Protein AF-A0A2H3C4N0-F1 (afdb_monomer_lite)

Secondary structure (DSSP, 8-state):
--TTSHHHHHHHHHHHHHHHHHHHHHHHHHHHHHHHHHHHHHHHHHHHHT----HHHHHHHHHHHHHHHHHHHHHHHHHHHHHS-S-HHHHHHHHHHHHHHHHHHHHHHHHHHHHHHHHHHH--HHHHHHHHHHHHHHHHHHHH-TT-HHHHHHHHHHHHHHHHHHHHHHHHH---HHHHHHHHHHHHHHHHHHHHHHHHHHHHHHS-S-THHHHHHHHHHHHHHHHHHHHHHTTS-TT-----HHHHHHHHHHHHHH-SSHHHHHHHHHHHHHH-

InterPro domains:
  IPR045339 Domain of unknown function DUF6534 [PF20152] (156-236)

Structure (mmCIF, N/CA/C/O backbone):
data_AF-A0A2H3C4N0-F1
#
_entry.id   AF-A0A2H3C4N0-F1
#
loop_
_atom_site.group_PDB
_atom_site.id
_atom_site.type_symbol
_atom_site.label_atom_id
_atom_site.label_alt_id
_atom_site.label_comp_id
_atom_site.label_asym_id
_atom_site.label_entity_id
_atom_site.label_seq_id
_atom_site.pdbx_PDB_ins_code
_atom_site.Cartn_x
_atom_site.Cartn_y
_atom_site.Cartn_z
_atom_site.occupancy
_atom_site.B_iso_or_equiv
_atom_site.auth_seq_id
_atom_site.auth_comp_id
_atom_site.auth_asym_id
_atom_site.auth_atom_id
_atom_site.pdbx_PDB_model_num
ATOM 1 N N . MET A 1 1 ? 2.800 -8.001 -44.243 1.00 43.66 1 MET A N 1
ATOM 2 C CA . MET A 1 1 ? 3.311 -6.822 -43.510 1.00 43.66 1 MET A CA 1
ATOM 3 C C . MET A 1 1 ? 4.741 -7.121 -43.099 1.00 43.66 1 MET A C 1
ATOM 5 O O . MET A 1 1 ? 4.970 -8.136 -42.454 1.00 43.66 1 MET A O 1
ATOM 9 N N . SER A 1 2 ? 5.697 -6.349 -43.617 1.00 34.62 2 SER A N 1
ATOM 10 C CA . SER A 1 2 ? 7.134 -6.632 -43.534 1.00 34.62 2 SER A CA 1
ATOM 11 C C . SER A 1 2 ? 7.757 -6.045 -42.267 1.00 34.62 2 SER A C 1
ATOM 13 O O . SER A 1 2 ? 7.738 -4.834 -42.076 1.00 34.62 2 SER A O 1
ATOM 15 N N . TRP A 1 3 ? 8.381 -6.912 -41.473 1.00 43.22 3 TRP A N 1
ATOM 16 C CA . TRP A 1 3 ? 9.056 -6.654 -40.192 1.00 43.22 3 TRP A CA 1
ATOM 17 C C . TRP A 1 3 ? 10.348 -5.811 -40.266 1.00 43.22 3 TRP A C 1
ATOM 19 O O . TRP A 1 3 ? 11.057 -5.667 -39.275 1.00 43.22 3 TRP A O 1
ATOM 29 N N . THR A 1 4 ? 10.716 -5.276 -41.432 1.00 44.72 4 THR A N 1
ATOM 30 C CA . THR A 1 4 ? 12.029 -4.639 -41.645 1.00 44.72 4 THR A CA 1
ATOM 31 C C . THR A 1 4 ? 12.020 -3.117 -41.490 1.00 44.72 4 THR A C 1
ATOM 33 O O . THR A 1 4 ? 13.085 -2.529 -41.325 1.00 44.72 4 THR A O 1
ATOM 36 N N . GLY A 1 5 ? 10.846 -2.475 -41.489 1.00 41.47 5 GLY A N 1
ATOM 37 C CA . GLY A 1 5 ? 10.703 -1.043 -41.177 1.00 41.47 5 GLY A CA 1
ATOM 38 C C . GLY A 1 5 ? 10.747 -0.732 -39.675 1.00 41.47 5 GLY A C 1
ATOM 39 O O . GLY A 1 5 ? 11.139 0.366 -39.284 1.00 41.47 5 GLY A O 1
ATOM 40 N N . ASP A 1 6 ? 10.427 -1.717 -38.830 1.00 47.53 6 ASP A N 1
ATOM 41 C CA . ASP A 1 6 ? 10.273 -1.523 -37.384 1.00 47.53 6 ASP A CA 1
ATOM 42 C C . ASP A 1 6 ? 11.610 -1.474 -36.638 1.00 47.53 6 ASP A C 1
ATOM 44 O O . ASP A 1 6 ? 11.713 -0.815 -35.612 1.00 47.53 6 ASP A O 1
ATOM 48 N N . ALA A 1 7 ? 12.675 -2.090 -37.159 1.00 43.56 7 ALA A N 1
ATOM 49 C CA . ALA A 1 7 ? 13.961 -2.162 -36.459 1.00 43.56 7 ALA A CA 1
ATOM 50 C C . ALA A 1 7 ? 14.676 -0.800 -36.332 1.00 43.56 7 ALA A C 1
ATOM 52 O O . ALA A 1 7 ? 15.340 -0.543 -35.328 1.00 43.56 7 ALA A O 1
ATOM 53 N N . CYS A 1 8 ? 14.533 0.090 -37.322 1.00 39.31 8 CYS A N 1
ATOM 54 C CA . CYS A 1 8 ? 15.123 1.433 -37.273 1.00 39.31 8 CYS A CA 1
ATOM 55 C C . CYS A 1 8 ? 14.324 2.361 -36.340 1.00 39.31 8 CYS A C 1
ATOM 57 O O . CYS A 1 8 ? 14.917 3.095 -35.551 1.00 39.31 8 CYS A O 1
ATOM 59 N N . SER A 1 9 ? 12.990 2.237 -36.340 1.00 44.72 9 SER A N 1
ATOM 60 C CA . SER A 1 9 ? 12.117 2.919 -35.375 1.00 44.72 9 SER A CA 1
ATOM 61 C C . SER A 1 9 ? 12.351 2.418 -33.948 1.00 44.72 9 SER A C 1
ATOM 63 O O . SER A 1 9 ? 12.480 3.226 -33.040 1.00 44.72 9 SER A O 1
ATOM 65 N N . MET A 1 10 ? 12.522 1.107 -33.754 1.00 46.91 10 MET A N 1
ATOM 66 C CA . MET A 1 10 ? 12.821 0.495 -32.457 1.00 46.91 10 MET A CA 1
ATOM 67 C C . MET A 1 10 ? 14.148 0.993 -31.884 1.00 46.91 10 MET A C 1
ATOM 69 O O . MET A 1 10 ? 14.253 1.167 -30.681 1.00 46.91 10 MET A O 1
ATOM 73 N N . LYS A 1 11 ? 15.161 1.248 -32.720 1.00 46.66 11 LYS A N 1
ATOM 74 C CA . LYS A 1 11 ? 16.475 1.705 -32.251 1.00 46.66 11 LYS A CA 1
ATOM 75 C C . LYS A 1 11 ? 16.451 3.164 -31.785 1.00 46.66 11 LYS A C 1
ATOM 77 O O . LYS A 1 11 ? 16.935 3.443 -30.700 1.00 46.66 11 LYS A O 1
ATOM 82 N N . VAL A 1 12 ? 15.815 4.056 -32.550 1.00 50.56 12 VAL A N 1
ATOM 83 C CA . VAL A 1 12 ? 15.597 5.463 -32.148 1.00 50.56 12 VAL A CA 1
ATOM 84 C C . VAL A 1 12 ? 14.675 5.544 -30.930 1.00 50.56 12 VAL A C 1
ATOM 86 O O . VAL A 1 12 ? 14.887 6.359 -30.037 1.00 50.56 12 VAL A O 1
ATOM 89 N N . TYR A 1 13 ? 13.680 4.658 -30.860 1.00 48.28 13 TYR A N 1
ATOM 90 C CA . TYR A 1 13 ? 12.810 4.521 -29.701 1.00 48.28 13 TYR A CA 1
ATOM 91 C C . TYR A 1 13 ? 13.594 4.036 -28.477 1.00 48.28 13 TYR A C 1
ATOM 93 O O . TYR A 1 13 ? 13.475 4.637 -27.422 1.00 48.28 13 TYR A O 1
ATOM 101 N N . MET A 1 14 ? 14.456 3.028 -28.622 1.00 52.22 14 MET A N 1
ATOM 102 C CA . MET A 1 14 ? 15.336 2.543 -27.554 1.00 52.22 14 MET A CA 1
ATOM 103 C C . MET A 1 14 ? 16.319 3.620 -27.092 1.00 52.22 14 MET A C 1
ATOM 105 O O . MET A 1 14 ? 16.501 3.757 -25.897 1.00 52.22 14 MET A O 1
ATOM 109 N N . GLU A 1 15 ? 16.881 4.429 -27.991 1.00 52.28 15 GLU A N 1
ATOM 110 C CA . GLU A 1 15 ? 17.868 5.474 -27.667 1.00 52.28 15 GLU A CA 1
ATOM 111 C C . GLU A 1 15 ? 17.222 6.718 -27.006 1.00 52.28 15 GLU A C 1
ATOM 113 O O . GLU A 1 15 ? 17.789 7.331 -26.097 1.00 52.28 15 GLU A O 1
ATOM 118 N N . ALA A 1 16 ? 15.987 7.066 -27.396 1.00 49.81 16 ALA A N 1
ATOM 119 C CA . ALA A 1 16 ? 15.180 8.092 -26.725 1.00 49.81 16 ALA A CA 1
ATOM 120 C C . ALA A 1 16 ? 14.627 7.609 -25.370 1.00 49.81 16 ALA A C 1
ATOM 122 O O . ALA A 1 16 ? 14.570 8.382 -24.405 1.00 49.81 16 ALA A O 1
ATOM 123 N N . VAL A 1 17 ? 14.259 6.327 -25.284 1.00 52.81 17 VAL A N 1
ATOM 124 C CA . VAL A 1 17 ? 13.922 5.631 -24.037 1.00 52.81 17 VAL A CA 1
ATOM 125 C C . VAL A 1 17 ? 15.144 5.597 -23.125 1.00 52.81 17 VAL A C 1
ATOM 127 O O . VAL A 1 17 ? 15.011 5.928 -21.961 1.00 52.81 17 VAL A O 1
ATOM 130 N N . GLU A 1 18 ? 16.340 5.309 -23.626 1.00 57.50 18 GLU A N 1
ATOM 131 C CA . GLU A 1 18 ? 17.558 5.178 -22.818 1.00 57.50 18 GLU A CA 1
ATOM 132 C C . GLU A 1 18 ? 17.930 6.496 -22.116 1.00 57.50 18 GLU A C 1
ATOM 134 O O . GLU A 1 18 ? 18.150 6.509 -20.904 1.00 57.50 18 GLU A O 1
ATOM 139 N N . ASN A 1 19 ? 17.866 7.632 -22.820 1.00 55.16 19 ASN A N 1
ATOM 140 C CA . ASN A 1 19 ? 18.206 8.935 -22.231 1.00 55.16 19 ASN A CA 1
ATOM 141 C C . ASN A 1 19 ? 17.081 9.559 -21.382 1.00 55.16 19 ASN A C 1
ATOM 143 O O . ASN A 1 19 ? 17.362 10.241 -20.396 1.00 55.16 19 ASN A O 1
ATOM 147 N N . THR A 1 20 ? 15.806 9.329 -21.719 1.00 60.06 20 THR A N 1
ATOM 148 C CA . THR A 1 20 ? 14.673 9.903 -20.959 1.00 60.06 20 THR A CA 1
ATOM 149 C C . THR A 1 20 ? 14.257 9.005 -19.787 1.00 60.06 20 THR A C 1
ATOM 151 O O . THR A 1 20 ? 13.828 9.503 -18.743 1.00 60.06 20 THR A O 1
ATOM 154 N N . CYS A 1 21 ? 14.419 7.682 -19.902 1.00 67.94 21 CYS A N 1
ATOM 155 C CA . CYS A 1 21 ? 14.082 6.749 -18.827 1.00 67.94 21 CYS A CA 1
ATOM 156 C C . CYS A 1 21 ? 15.094 6.767 -17.693 1.00 67.94 21 CYS A C 1
ATOM 158 O O . CYS A 1 21 ? 14.658 6.610 -16.561 1.00 67.94 21 CYS A O 1
ATOM 160 N N . ALA A 1 22 ? 16.389 7.006 -17.926 1.00 75.06 22 ALA A N 1
ATOM 161 C CA . ALA A 1 22 ? 17.366 6.997 -16.832 1.00 75.06 22 ALA A CA 1
ATOM 162 C C . ALA A 1 22 ? 17.019 8.031 -15.738 1.00 75.06 22 ALA A C 1
ATOM 164 O O . ALA A 1 22 ? 17.011 7.716 -14.543 1.00 75.06 22 ALA A O 1
ATOM 165 N N . GLY A 1 23 ? 16.638 9.249 -16.146 1.00 81.88 23 GLY A N 1
ATOM 166 C CA . GLY A 1 23 ? 16.189 10.297 -15.226 1.00 81.88 23 GLY A CA 1
ATOM 167 C C . GLY A 1 23 ? 14.903 9.921 -14.483 1.00 81.88 23 GLY A C 1
ATOM 168 O O . GLY A 1 23 ? 14.850 10.003 -13.256 1.00 81.88 23 GLY A O 1
ATOM 169 N N . ILE A 1 24 ? 13.883 9.443 -15.204 1.00 83.50 24 ILE A N 1
ATOM 170 C CA . ILE A 1 24 ? 12.592 9.062 -14.604 1.00 83.50 24 ILE A CA 1
ATOM 171 C C . ILE A 1 24 ? 12.739 7.848 -13.678 1.00 83.50 24 ILE A C 1
ATOM 173 O O . ILE A 1 24 ? 12.135 7.815 -12.608 1.00 83.50 24 ILE A O 1
ATOM 177 N N . MET A 1 25 ? 13.567 6.868 -14.035 1.00 80.62 25 MET A N 1
ATOM 178 C CA . MET A 1 25 ? 13.853 5.705 -13.195 1.00 80.62 25 MET A CA 1
ATOM 179 C C . MET A 1 25 ? 14.608 6.101 -11.928 1.00 80.62 25 MET A C 1
ATOM 181 O O . MET A 1 25 ? 14.295 5.588 -10.856 1.00 80.62 25 MET A O 1
ATOM 185 N N . THR A 1 26 ? 15.537 7.056 -12.017 1.00 84.81 26 THR A N 1
ATOM 186 C CA . THR A 1 26 ? 16.216 7.606 -10.834 1.00 84.81 26 THR A CA 1
ATOM 187 C C . THR A 1 26 ? 15.219 8.306 -9.910 1.00 84.81 26 THR A C 1
ATOM 189 O O . THR A 1 26 ? 15.213 8.040 -8.710 1.00 84.81 26 THR A O 1
ATOM 192 N N . LEU A 1 27 ? 14.329 9.140 -10.461 1.00 88.75 27 LEU A N 1
ATOM 193 C CA . LEU A 1 27 ? 13.255 9.786 -9.696 1.00 88.75 27 LEU A CA 1
ATOM 194 C C . LEU A 1 27 ? 12.320 8.759 -9.047 1.00 88.75 27 LEU A C 1
ATOM 196 O O . LEU A 1 27 ? 11.985 8.876 -7.870 1.00 88.75 27 LEU A O 1
ATOM 200 N N . THR A 1 28 ? 11.950 7.722 -9.794 1.00 87.06 28 THR A N 1
ATOM 201 C CA . THR A 1 28 ? 11.103 6.626 -9.313 1.00 87.06 28 THR A CA 1
ATOM 202 C C . THR A 1 28 ? 11.777 5.874 -8.161 1.00 87.06 28 THR A C 1
ATOM 204 O O . THR A 1 28 ? 11.149 5.603 -7.137 1.00 87.06 28 THR A O 1
ATOM 207 N N . ALA A 1 29 ? 13.074 5.578 -8.279 1.00 86.38 29 ALA A N 1
ATOM 208 C CA . ALA A 1 29 ? 13.844 4.942 -7.216 1.00 86.38 29 ALA A CA 1
ATOM 209 C C . ALA A 1 29 ? 13.918 5.837 -5.969 1.00 86.38 29 ALA A C 1
ATOM 211 O O . ALA A 1 29 ? 13.622 5.373 -4.867 1.00 86.38 29 ALA A O 1
ATOM 212 N N . GLN A 1 30 ? 14.235 7.126 -6.132 1.00 89.56 30 GLN A N 1
ATOM 213 C CA . GLN A 1 30 ? 14.273 8.103 -5.036 1.00 89.56 30 GLN A CA 1
ATOM 214 C C . GLN A 1 30 ? 12.932 8.192 -4.300 1.00 89.56 30 GLN A C 1
ATOM 216 O O . GLN A 1 30 ? 12.898 8.119 -3.071 1.00 89.56 30 GLN A O 1
ATOM 221 N N . GLN A 1 31 ? 11.824 8.281 -5.038 1.00 92.19 31 GLN A N 1
ATOM 222 C CA . GLN A 1 31 ? 10.489 8.273 -4.450 1.00 92.19 31 GLN A CA 1
ATOM 223 C C . GLN A 1 31 ? 10.206 6.962 -3.712 1.00 92.19 31 GLN A C 1
ATOM 225 O O . GLN A 1 31 ? 9.685 6.993 -2.597 1.00 92.19 31 GLN A O 1
ATOM 230 N N . SER A 1 32 ? 10.576 5.811 -4.284 1.00 90.69 32 SER A N 1
ATOM 231 C CA . SER A 1 32 ? 10.400 4.527 -3.606 1.00 90.69 32 SER A CA 1
ATOM 232 C C . SER A 1 32 ? 11.185 4.455 -2.294 1.00 90.69 32 SER A C 1
ATOM 234 O O . SER A 1 32 ? 10.676 3.862 -1.343 1.00 90.69 32 SER A O 1
ATOM 236 N N . PHE A 1 33 ? 12.397 5.013 -2.221 1.00 92.44 33 PHE A N 1
ATOM 237 C CA . PHE A 1 33 ? 13.173 5.055 -0.977 1.00 92.44 33 PHE A CA 1
ATOM 238 C C . PHE A 1 33 ? 12.556 6.006 0.050 1.00 92.44 33 PHE A C 1
ATOM 240 O O . PHE A 1 33 ? 12.493 5.669 1.232 1.00 92.44 33 PHE A O 1
ATOM 247 N N . LEU A 1 34 ? 12.041 7.155 -0.393 1.00 94.25 34 LEU A N 1
ATOM 248 C CA . LEU A 1 34 ? 11.332 8.093 0.475 1.00 94.25 34 LEU A CA 1
ATOM 249 C C . LEU A 1 34 ? 10.076 7.451 1.080 1.00 94.25 34 LEU A C 1
ATOM 251 O O . LEU A 1 34 ? 9.885 7.493 2.295 1.00 94.25 34 LEU A O 1
ATOM 255 N N . LEU A 1 35 ? 9.251 6.802 0.254 1.00 93.81 35 LEU A N 1
ATOM 256 C CA . LEU A 1 35 ? 8.052 6.099 0.718 1.00 93.81 35 LEU A CA 1
ATOM 257 C C . LEU A 1 35 ? 8.400 4.910 1.623 1.00 93.81 35 LEU A C 1
ATOM 259 O O . LEU A 1 35 ? 7.706 4.671 2.608 1.00 93.81 35 LEU A O 1
ATOM 263 N N . PHE A 1 36 ? 9.498 4.199 1.347 1.00 94.81 36 PHE A N 1
ATOM 264 C CA . PHE A 1 36 ? 10.007 3.170 2.254 1.00 94.81 36 PHE A CA 1
ATOM 265 C C . PHE A 1 36 ? 10.377 3.750 3.626 1.00 94.81 36 PHE A C 1
ATOM 267 O O . PHE A 1 36 ? 10.011 3.162 4.639 1.00 94.81 36 PHE A O 1
ATOM 274 N N . GLY A 1 37 ? 11.029 4.916 3.681 1.00 94.38 37 GLY A N 1
ATOM 275 C CA . GLY A 1 37 ? 11.326 5.608 4.940 1.00 94.38 37 GLY A CA 1
ATOM 276 C C . GLY A 1 37 ? 10.065 5.962 5.738 1.00 94.38 37 GLY A C 1
ATOM 277 O O . GLY A 1 37 ? 10.026 5.755 6.950 1.00 94.38 37 GLY A O 1
ATOM 278 N N . ILE A 1 38 ? 9.005 6.413 5.058 1.00 94.94 38 ILE A N 1
ATOM 279 C CA . ILE A 1 38 ? 7.691 6.663 5.677 1.00 94.94 38 ILE A CA 1
ATOM 280 C C . ILE A 1 38 ? 7.074 5.355 6.199 1.00 94.94 38 ILE A C 1
ATOM 282 O O . ILE A 1 38 ? 6.575 5.301 7.321 1.00 94.94 38 ILE A O 1
ATOM 286 N N . ASN A 1 39 ? 7.129 4.271 5.426 1.00 95.38 39 ASN A N 1
ATOM 287 C CA . ASN A 1 39 ? 6.619 2.971 5.869 1.00 95.38 39 ASN A CA 1
ATOM 288 C C . ASN A 1 39 ? 7.405 2.425 7.065 1.00 95.38 39 ASN A C 1
ATOM 290 O O . ASN A 1 39 ? 6.807 1.887 7.996 1.00 95.38 39 ASN A O 1
ATOM 294 N N . ALA A 1 40 ? 8.727 2.598 7.068 1.00 95.00 40 ALA A N 1
ATOM 295 C CA . ALA A 1 40 ? 9.588 2.212 8.174 1.00 95.00 40 ALA A CA 1
ATOM 296 C C . ALA A 1 40 ? 9.243 2.999 9.443 1.00 95.00 40 ALA A C 1
ATOM 298 O O . ALA A 1 40 ? 9.077 2.390 10.497 1.00 95.00 40 ALA A O 1
ATOM 299 N N . SER A 1 41 ? 9.047 4.319 9.358 1.00 92.81 41 SER A N 1
ATOM 300 C CA . SER A 1 41 ? 8.669 5.124 10.526 1.00 92.81 41 SER A CA 1
ATOM 301 C C . SER A 1 41 ? 7.293 4.735 11.078 1.00 92.81 41 SER A C 1
ATOM 303 O O . SER A 1 41 ? 7.143 4.575 12.292 1.00 92.81 41 SER A O 1
ATOM 305 N N . LEU A 1 42 ? 6.309 4.472 10.211 1.00 93.75 42 LEU A N 1
ATOM 306 C CA . LEU A 1 42 ? 4.993 3.973 10.620 1.00 93.75 42 LEU A CA 1
ATOM 307 C C . LEU A 1 42 ? 5.070 2.570 11.247 1.00 93.75 42 LEU A C 1
ATOM 309 O O . LEU A 1 42 ? 4.379 2.296 12.232 1.00 93.75 42 LEU A O 1
ATOM 313 N N . PHE A 1 43 ? 5.920 1.689 10.720 1.00 94.19 43 PHE A N 1
ATOM 314 C CA . PHE A 1 43 ? 6.165 0.369 11.297 1.00 94.19 43 PHE A CA 1
ATOM 315 C C . PHE A 1 43 ? 6.830 0.464 12.679 1.00 94.19 43 PHE A C 1
ATOM 317 O O . PHE A 1 43 ? 6.397 -0.204 13.619 1.00 94.19 43 PHE A O 1
ATOM 324 N N . ILE A 1 44 ? 7.836 1.329 12.842 1.00 90.62 44 ILE A N 1
ATOM 325 C CA . ILE A 1 44 ? 8.478 1.581 14.141 1.00 90.62 44 ILE A CA 1
ATOM 326 C C . ILE A 1 44 ? 7.443 2.087 15.146 1.00 90.62 44 ILE A C 1
ATOM 328 O O . ILE A 1 44 ? 7.352 1.560 16.257 1.00 90.62 44 ILE A O 1
ATOM 332 N N . TYR A 1 45 ? 6.622 3.061 14.746 1.00 89.56 45 TYR A N 1
ATOM 333 C CA . TYR A 1 45 ? 5.554 3.594 15.588 1.00 89.56 45 TYR A CA 1
ATOM 334 C C . TYR A 1 45 ? 4.598 2.487 16.060 1.00 89.56 45 TYR A C 1
ATOM 336 O O . TYR A 1 45 ? 4.285 2.414 17.254 1.00 89.56 45 TYR A O 1
ATOM 344 N N . TYR A 1 46 ? 4.204 1.587 15.151 1.00 91.31 46 TYR A N 1
ATOM 345 C CA . TYR A 1 46 ? 3.368 0.423 15.456 1.00 91.31 46 TYR A CA 1
ATOM 346 C C . TYR A 1 46 ? 4.009 -0.494 16.511 1.00 91.31 46 TYR A C 1
ATOM 348 O O . TYR A 1 46 ? 3.360 -0.880 17.489 1.00 91.31 46 TYR A O 1
ATOM 356 N N . VAL A 1 47 ? 5.296 -0.820 16.348 1.00 89.50 47 VAL A N 1
ATOM 357 C CA . VAL A 1 47 ? 6.035 -1.697 17.274 1.00 89.50 47 VAL A CA 1
ATOM 358 C C . VAL A 1 47 ? 6.153 -1.067 18.668 1.00 89.50 47 VAL A C 1
ATOM 360 O O . VAL A 1 47 ? 5.992 -1.764 19.679 1.00 89.50 47 VAL A O 1
ATOM 363 N N . LEU A 1 48 ? 6.388 0.247 18.736 1.00 85.81 48 LEU A N 1
ATOM 364 C CA . LEU A 1 48 ? 6.554 0.972 19.997 1.00 85.81 48 LEU A CA 1
ATOM 365 C C . LEU A 1 48 ? 5.248 1.109 20.787 1.00 85.81 48 LEU A C 1
ATOM 367 O O . LEU A 1 48 ? 5.257 0.907 22.001 1.00 85.81 48 LEU A O 1
ATOM 371 N N . HIS A 1 49 ? 4.120 1.371 20.121 1.00 82.88 49 HIS A N 1
ATOM 372 C CA . HIS A 1 49 ? 2.835 1.623 20.792 1.00 82.88 49 HIS A CA 1
ATOM 373 C C . HIS A 1 49 ? 2.106 0.366 21.292 1.00 82.88 49 HIS A C 1
ATOM 375 O O . HIS A 1 49 ? 1.067 0.477 21.939 1.00 82.88 49 HIS A O 1
ATOM 381 N N . ARG A 1 50 ? 2.665 -0.833 21.061 1.00 67.06 50 ARG A N 1
ATOM 382 C CA . ARG A 1 50 ? 2.182 -2.126 21.589 1.00 67.06 50 ARG A CA 1
ATOM 383 C C . ARG A 1 50 ? 0.663 -2.290 21.473 1.00 67.06 50 ARG A C 1
ATOM 385 O O . ARG A 1 50 ? -0.031 -2.566 22.456 1.00 67.06 50 ARG A O 1
ATOM 392 N N . PHE A 1 51 ? 0.150 -2.194 20.252 1.00 73.25 51 PHE A N 1
ATOM 393 C CA . PHE A 1 51 ? -1.210 -2.638 19.983 1.00 73.25 51 PHE A CA 1
ATOM 394 C C . PHE A 1 51 ? -1.336 -4.116 20.385 1.00 73.25 51 PHE A C 1
ATOM 396 O O . PHE A 1 51 ? -0.551 -4.959 19.946 1.00 73.25 51 PHE A O 1
ATOM 403 N N . ARG A 1 52 ? -2.295 -4.451 21.262 1.00 84.38 52 ARG A N 1
ATOM 404 C CA . ARG A 1 52 ? -2.640 -5.846 21.615 1.00 84.38 52 ARG A CA 1
ATOM 405 C C . ARG A 1 52 ? -3.444 -6.475 20.476 1.00 84.38 52 ARG A C 1
ATOM 407 O O . ARG A 1 52 ? -4.574 -6.918 20.664 1.00 84.38 52 ARG A O 1
ATOM 414 N N . ASP A 1 53 ? -2.872 -6.426 19.283 1.00 90.00 53 ASP A N 1
ATOM 415 C CA . ASP A 1 53 ? -3.509 -6.876 18.063 1.00 90.00 53 ASP A CA 1
ATOM 416 C C . ASP A 1 53 ? -3.550 -8.405 17.995 1.00 90.00 53 ASP A C 1
ATOM 418 O O . ASP A 1 53 ? -2.712 -9.118 18.550 1.00 90.00 53 ASP A O 1
ATOM 422 N N . SER A 1 54 ? -4.570 -8.916 17.306 1.00 92.81 54 SER A N 1
ATOM 423 C CA . SER A 1 54 ? -4.707 -10.350 17.046 1.00 92.81 54 SER A CA 1
ATOM 424 C C . SER A 1 54 ? -3.529 -10.890 16.230 1.00 92.81 54 SER A C 1
ATOM 426 O O . SER A 1 54 ? -2.961 -10.174 15.402 1.00 92.81 54 SER A O 1
ATOM 428 N N . TRP A 1 55 ? -3.231 -12.183 16.383 1.00 93.12 55 TRP A N 1
ATOM 429 C CA . TRP A 1 55 ? -2.188 -12.870 15.614 1.00 93.12 55 TRP A CA 1
ATOM 430 C C . TRP A 1 55 ? -2.316 -12.669 14.099 1.00 93.12 55 TRP A C 1
ATOM 432 O O . TRP A 1 55 ? -1.306 -12.515 13.427 1.00 93.12 55 TRP A O 1
ATOM 442 N N . SER A 1 56 ? -3.534 -12.580 13.556 1.00 92.12 56 SER A N 1
ATOM 443 C CA . SER A 1 56 ? -3.745 -12.325 12.126 1.00 92.12 56 SER A CA 1
ATOM 444 C C . SER A 1 56 ? -3.210 -10.964 11.670 1.00 92.12 56 SER A C 1
ATOM 446 O O . SER A 1 56 ? -2.603 -10.878 10.607 1.00 92.12 56 SER A O 1
ATOM 448 N N . ILE A 1 57 ? -3.403 -9.908 12.468 1.00 93.12 57 ILE A N 1
ATOM 449 C CA . ILE A 1 57 ? -2.871 -8.571 12.159 1.00 93.12 57 ILE A CA 1
ATOM 450 C C . ILE A 1 57 ? -1.351 -8.576 12.308 1.00 93.12 57 ILE A C 1
ATOM 452 O O . ILE A 1 57 ? -0.664 -8.005 11.469 1.00 93.12 57 ILE A O 1
ATOM 456 N N . LEU A 1 58 ? -0.822 -9.264 13.323 1.00 93.19 58 LEU A N 1
ATOM 457 C CA . LEU A 1 58 ? 0.622 -9.392 13.504 1.00 93.19 58 LEU A CA 1
ATOM 458 C C . LEU A 1 58 ? 1.277 -10.106 12.313 1.00 93.19 58 LEU A C 1
ATOM 460 O O . LEU A 1 58 ? 2.238 -9.589 11.753 1.00 93.19 58 LEU A O 1
ATOM 464 N N . CYS A 1 59 ? 0.717 -11.237 11.871 1.00 94.81 59 CYS A N 1
ATOM 465 C CA . CYS A 1 59 ? 1.175 -11.939 10.672 1.00 94.81 59 CYS A CA 1
ATOM 466 C C . CYS A 1 59 ? 1.117 -11.041 9.432 1.00 94.81 59 CYS A C 1
ATOM 468 O O . CYS A 1 59 ? 2.044 -11.059 8.627 1.00 94.81 59 CYS A O 1
ATOM 470 N N . LEU A 1 60 ? 0.058 -10.239 9.291 1.00 95.00 60 LEU A N 1
ATOM 471 C CA . LEU A 1 60 ? -0.100 -9.315 8.173 1.00 95.00 60 LEU A CA 1
ATOM 472 C C . LEU A 1 60 ? 0.941 -8.185 8.193 1.00 95.00 60 LEU A C 1
ATOM 474 O O . LEU A 1 60 ? 1.551 -7.900 7.167 1.00 95.00 60 LEU A O 1
ATOM 478 N N . VAL A 1 61 ? 1.184 -7.583 9.358 1.00 96.00 61 VAL A N 1
ATOM 479 C CA . VAL A 1 61 ? 2.242 -6.583 9.560 1.00 96.00 61 VAL A CA 1
ATOM 480 C C . VAL A 1 61 ? 3.600 -7.167 9.181 1.00 96.00 61 VAL A C 1
ATOM 482 O O . VAL A 1 61 ? 4.310 -6.576 8.373 1.00 96.00 61 VAL A O 1
ATOM 485 N N . THR A 1 62 ? 3.940 -8.349 9.701 1.00 94.56 62 THR A N 1
ATOM 486 C CA . THR A 1 62 ? 5.209 -9.018 9.389 1.00 94.56 62 THR A CA 1
ATOM 487 C C . THR A 1 62 ? 5.331 -9.344 7.902 1.00 94.56 62 THR A C 1
ATOM 489 O O . THR A 1 62 ? 6.384 -9.102 7.316 1.00 94.56 62 THR A O 1
ATOM 492 N N . TRP A 1 63 ? 4.263 -9.849 7.278 1.00 96.06 63 TRP A N 1
ATOM 493 C CA . TRP A 1 63 ? 4.226 -10.125 5.843 1.00 96.06 63 TRP A CA 1
ATOM 494 C C . TRP A 1 63 ? 4.516 -8.868 5.020 1.00 96.06 63 TRP A C 1
ATOM 496 O O . TRP A 1 63 ? 5.441 -8.871 4.210 1.00 96.06 63 TRP A O 1
ATOM 506 N N . ILE A 1 64 ? 3.785 -7.779 5.274 1.00 96.00 64 ILE A N 1
ATOM 507 C CA . ILE A 1 64 ? 3.959 -6.508 4.560 1.00 96.00 64 ILE A CA 1
ATOM 508 C C . ILE A 1 64 ? 5.386 -5.981 4.736 1.00 96.00 64 ILE A C 1
ATOM 510 O O . ILE A 1 64 ? 6.014 -5.607 3.751 1.00 96.00 64 ILE A O 1
ATOM 514 N N . SER A 1 65 ? 5.943 -6.022 5.950 1.00 95.19 65 SER A N 1
ATOM 515 C CA . SER A 1 65 ? 7.323 -5.590 6.202 1.00 95.19 65 SER A CA 1
ATOM 516 C C . SER A 1 65 ? 8.360 -6.408 5.423 1.00 95.19 65 SER A C 1
ATOM 518 O O . SER A 1 65 ? 9.302 -5.834 4.878 1.00 95.19 65 SER A O 1
ATOM 520 N N . ILE A 1 66 ? 8.197 -7.734 5.332 1.00 95.38 66 ILE A N 1
ATOM 521 C CA . ILE A 1 66 ? 9.095 -8.600 4.547 1.00 95.38 66 ILE A CA 1
ATOM 522 C C . ILE A 1 66 ? 9.010 -8.247 3.061 1.00 95.38 66 ILE A C 1
ATOM 524 O O . ILE A 1 66 ? 10.037 -8.089 2.398 1.00 95.38 66 ILE A O 1
ATOM 528 N N . VAL A 1 67 ? 7.791 -8.097 2.542 1.00 95.00 67 VAL A N 1
ATOM 529 C CA . VAL A 1 67 ? 7.566 -7.772 1.132 1.00 95.00 67 VAL A CA 1
ATOM 530 C C . VAL A 1 67 ? 8.118 -6.383 0.787 1.00 95.00 67 VAL A C 1
ATOM 532 O O . VAL A 1 67 ? 8.765 -6.218 -0.245 1.00 95.00 67 VAL A O 1
ATOM 535 N N . GLU A 1 68 ? 7.951 -5.397 1.669 1.00 94.44 68 GLU A N 1
ATOM 536 C CA . GLU A 1 68 ? 8.516 -4.051 1.516 1.00 94.44 68 GLU A CA 1
ATOM 537 C C . GLU A 1 68 ? 10.048 -4.064 1.460 1.00 94.44 68 GLU A C 1
ATOM 539 O O . GLU A 1 68 ? 10.629 -3.364 0.628 1.00 94.44 68 GLU A O 1
ATOM 544 N N . LEU A 1 69 ? 10.711 -4.863 2.305 1.00 94.06 69 LEU A N 1
ATOM 545 C CA . LEU A 1 69 ? 12.168 -5.028 2.263 1.00 94.06 69 LEU A CA 1
ATOM 546 C C . LEU A 1 69 ? 12.619 -5.657 0.942 1.00 94.06 69 LEU A C 1
ATOM 548 O O . LEU A 1 69 ? 13.572 -5.179 0.323 1.00 94.06 69 LEU A O 1
ATOM 552 N N . PHE A 1 70 ? 11.909 -6.688 0.480 1.00 93.31 70 PHE A N 1
ATOM 553 C CA . PHE A 1 70 ? 12.203 -7.346 -0.791 1.00 93.31 70 PHE A CA 1
ATOM 554 C C . PHE A 1 70 ? 12.010 -6.404 -1.991 1.00 93.31 70 PHE A C 1
ATOM 556 O O . PHE A 1 70 ? 12.863 -6.353 -2.882 1.00 93.31 70 PHE A O 1
ATOM 563 N N . MET A 1 71 ? 10.952 -5.585 -1.982 1.00 92.19 71 MET A N 1
ATOM 564 C CA . MET A 1 71 ? 10.745 -4.523 -2.973 1.00 92.19 71 MET A CA 1
ATOM 565 C C . MET A 1 71 ? 11.865 -3.483 -2.939 1.00 92.19 71 MET A C 1
ATOM 567 O O . MET A 1 71 ? 12.347 -3.072 -3.991 1.00 92.19 71 MET A O 1
ATOM 571 N N . THR A 1 72 ? 12.322 -3.066 -1.752 1.00 92.88 72 THR A N 1
ATOM 572 C CA . THR A 1 72 ? 13.425 -2.093 -1.631 1.00 92.88 72 THR A CA 1
ATOM 573 C C . THR A 1 72 ? 14.712 -2.654 -2.217 1.00 92.88 72 THR A C 1
ATOM 575 O O . THR A 1 72 ? 15.376 -1.965 -2.987 1.00 92.88 72 THR A O 1
ATOM 578 N N . ALA A 1 73 ? 15.038 -3.909 -1.903 1.00 91.12 73 ALA A N 1
ATOM 579 C CA . ALA A 1 73 ? 16.206 -4.584 -2.458 1.00 91.12 73 ALA A CA 1
ATOM 580 C C . ALA A 1 73 ? 16.118 -4.708 -3.988 1.00 91.12 73 ALA A C 1
ATOM 582 O O . ALA A 1 73 ? 17.100 -4.447 -4.679 1.00 91.12 73 ALA A O 1
ATOM 583 N N . THR A 1 74 ? 14.932 -5.031 -4.513 1.00 88.00 74 THR A N 1
ATOM 584 C CA . THR A 1 74 ? 14.667 -5.121 -5.958 1.00 88.00 74 THR A CA 1
ATOM 585 C C . THR A 1 74 ? 14.830 -3.770 -6.657 1.00 88.00 74 THR A C 1
ATOM 587 O O . THR A 1 74 ? 15.457 -3.691 -7.705 1.00 88.00 74 THR A O 1
ATOM 590 N N . HIS A 1 75 ? 14.326 -2.678 -6.079 1.00 87.75 75 HIS A N 1
ATOM 591 C CA . HIS A 1 75 ? 14.514 -1.343 -6.659 1.00 87.75 75 HIS A CA 1
ATOM 592 C C . HIS A 1 75 ? 15.972 -0.866 -6.556 1.00 87.75 75 HIS A C 1
ATOM 594 O O . HIS A 1 75 ? 16.469 -0.215 -7.474 1.00 87.75 75 HIS A O 1
ATOM 600 N N . ALA A 1 76 ? 16.676 -1.217 -5.475 1.00 88.69 76 ALA A N 1
ATOM 601 C CA . ALA A 1 76 ? 18.094 -0.912 -5.310 1.00 88.69 76 ALA A CA 1
ATOM 602 C C . ALA A 1 76 ? 18.970 -1.662 -6.325 1.00 88.69 76 ALA A C 1
ATOM 604 O O . ALA A 1 76 ? 19.878 -1.058 -6.894 1.00 88.69 76 ALA A O 1
ATOM 605 N N . SER A 1 77 ? 18.688 -2.943 -6.593 1.00 85.25 77 SER A N 1
ATOM 606 C CA . SER A 1 77 ? 19.404 -3.703 -7.625 1.00 85.25 77 SER A CA 1
ATOM 607 C C . SER A 1 77 ? 19.133 -3.143 -9.019 1.00 85.25 77 SER A C 1
ATOM 609 O O . SER A 1 77 ? 20.067 -2.993 -9.801 1.00 85.25 77 SER A O 1
ATOM 611 N N . LEU A 1 78 ? 17.889 -2.739 -9.299 1.00 82.25 78 LEU A N 1
ATOM 612 C CA . LEU A 1 78 ? 17.529 -2.071 -10.547 1.00 82.25 78 LEU A CA 1
ATOM 613 C C . LEU A 1 78 ? 18.336 -0.780 -10.739 1.00 82.25 78 LEU A C 1
ATOM 615 O O . LEU A 1 78 ? 18.918 -0.576 -11.799 1.00 82.25 78 LEU A O 1
ATOM 619 N N . LEU A 1 79 ? 18.416 0.066 -9.707 1.00 84.56 79 LEU A N 1
ATOM 620 C CA . LEU A 1 79 ? 19.198 1.303 -9.748 1.00 84.56 79 LEU A CA 1
ATOM 621 C C . LEU A 1 79 ? 20.696 1.023 -9.935 1.00 84.56 79 LEU A C 1
ATOM 623 O O . LEU A 1 79 ? 21.354 1.707 -10.714 1.00 84.56 79 LEU A O 1
ATOM 627 N N . PHE A 1 80 ? 21.230 0.012 -9.247 1.00 84.94 80 PHE A N 1
ATOM 628 C CA . PHE A 1 80 ? 22.629 -0.384 -9.380 1.00 84.94 80 PHE A CA 1
ATOM 629 C C . PHE A 1 80 ? 22.963 -0.836 -10.807 1.00 84.94 80 PHE A C 1
ATOM 631 O O . PHE A 1 80 ? 23.966 -0.392 -11.358 1.00 84.94 80 PHE A O 1
ATOM 638 N N . GLU A 1 81 ? 22.106 -1.647 -11.431 1.00 82.56 81 GLU A N 1
ATOM 639 C CA . GLU A 1 81 ? 22.291 -2.102 -12.817 1.00 82.56 81 GLU A CA 1
ATOM 640 C C . GLU A 1 81 ? 22.190 -0.956 -13.833 1.00 82.56 81 GLU A C 1
ATOM 642 O O . GLU A 1 81 ? 22.916 -0.934 -14.822 1.00 82.56 81 GLU A O 1
ATOM 647 N N . GLN A 1 82 ? 21.341 0.046 -13.579 1.00 78.06 82 GLN A N 1
ATOM 648 C CA . GLN A 1 82 ? 21.303 1.254 -14.415 1.00 78.06 82 GLN A CA 1
ATOM 649 C C . GLN A 1 82 ? 22.610 2.061 -14.322 1.00 78.06 82 GLN A C 1
ATOM 651 O O . GLN A 1 82 ? 23.046 2.648 -15.310 1.00 78.06 82 GLN A O 1
ATOM 656 N N . LEU A 1 83 ? 23.254 2.084 -13.151 1.00 81.06 83 LEU A N 1
ATOM 657 C CA . LEU A 1 83 ? 24.511 2.807 -12.929 1.00 81.06 83 LEU A CA 1
ATOM 658 C C . LEU A 1 83 ? 25.752 2.026 -13.396 1.00 81.06 83 LEU A C 1
ATOM 660 O O . LEU A 1 83 ? 26.770 2.640 -13.713 1.00 81.06 83 LEU A O 1
ATOM 664 N N . SER A 1 84 ? 25.693 0.691 -13.430 1.00 81.88 84 SER A N 1
ATOM 665 C CA . SER A 1 84 ? 26.844 -0.184 -13.703 1.00 81.88 84 SER A CA 1
ATOM 666 C C . SER A 1 84 ? 27.232 -0.280 -15.190 1.00 81.88 84 SER A C 1
ATOM 668 O O . SER A 1 84 ? 28.255 -0.894 -15.512 1.00 81.88 84 SER A O 1
ATOM 670 N N . LEU A 1 85 ? 26.444 0.316 -16.101 1.00 69.12 85 LEU A N 1
ATOM 671 C CA . LEU A 1 85 ? 26.599 0.242 -17.567 1.00 69.12 85 LEU A CA 1
ATOM 672 C C . LEU A 1 85 ? 26.714 -1.203 -18.115 1.00 69.12 85 LEU A C 1
ATOM 674 O O . LEU A 1 85 ? 27.140 -1.403 -19.253 1.00 69.12 85 LEU A O 1
ATOM 678 N N . HIS A 1 86 ? 26.361 -2.221 -17.323 1.00 62.06 86 HIS A N 1
ATOM 679 C CA . HIS A 1 86 ? 26.359 -3.630 -17.726 1.00 62.06 86 HIS A CA 1
ATOM 680 C C . HIS A 1 86 ? 24.967 -4.061 -18.207 1.00 62.06 86 HIS A C 1
ATOM 682 O O . HIS A 1 86 ? 23.967 -3.458 -17.839 1.00 62.06 86 HIS A O 1
ATOM 688 N N . ASN A 1 87 ? 24.922 -5.090 -19.071 1.00 58.03 87 ASN A N 1
ATOM 689 C CA . ASN A 1 87 ? 23.737 -5.653 -19.746 1.00 58.03 87 ASN A CA 1
ATOM 690 C C . ASN A 1 87 ? 22.402 -5.459 -18.992 1.00 58.03 87 ASN A C 1
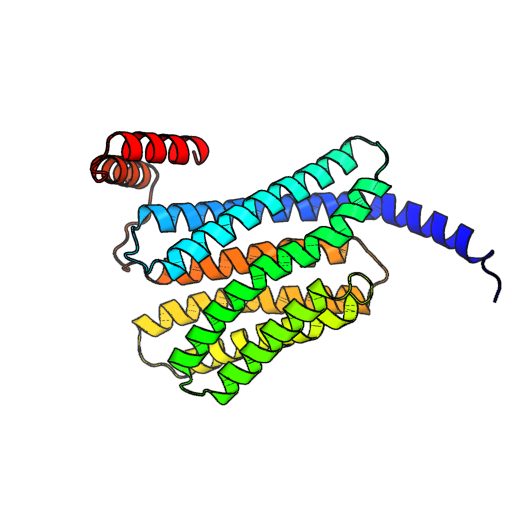ATOM 692 O O . ASN A 1 87 ? 21.951 -6.322 -18.238 1.00 58.03 87 ASN A O 1
ATOM 696 N N . THR A 1 88 ? 21.711 -4.360 -19.297 1.00 65.62 88 THR A N 1
ATOM 697 C CA . THR A 1 88 ? 20.461 -3.945 -18.642 1.00 65.62 88 THR A CA 1
ATOM 698 C C . THR A 1 88 ? 19.285 -4.875 -18.949 1.00 65.62 88 THR A C 1
ATOM 700 O O . THR A 1 88 ? 18.284 -4.874 -18.239 1.00 65.62 88 THR A O 1
ATOM 703 N N . THR A 1 89 ? 19.396 -5.718 -19.978 1.00 68.19 89 THR A N 1
ATOM 704 C CA . THR A 1 89 ? 18.289 -6.521 -20.516 1.00 68.19 89 THR A CA 1
ATOM 705 C C . THR A 1 89 ? 17.812 -7.629 -19.576 1.00 68.19 89 THR A C 1
ATOM 707 O O . THR A 1 89 ? 16.605 -7.854 -19.473 1.00 68.19 89 THR A O 1
ATOM 710 N N . PHE A 1 90 ? 18.718 -8.307 -18.862 1.00 71.31 90 PHE A N 1
ATOM 711 C CA . PHE A 1 90 ? 18.342 -9.394 -17.949 1.00 71.31 90 PHE A CA 1
ATOM 712 C C . PHE A 1 90 ? 17.650 -8.867 -16.687 1.00 71.31 90 PHE A C 1
ATOM 714 O O . PHE A 1 90 ? 16.572 -9.346 -16.328 1.00 71.31 90 PHE A O 1
ATOM 721 N N . ALA A 1 91 ? 18.230 -7.844 -16.051 1.00 68.44 91 ALA A N 1
ATOM 722 C CA . ALA A 1 91 ? 17.655 -7.214 -14.867 1.00 68.44 91 ALA A CA 1
ATOM 723 C C . ALA A 1 91 ? 16.274 -6.612 -15.170 1.00 68.44 91 ALA A C 1
ATOM 725 O O . ALA A 1 91 ? 15.335 -6.796 -14.392 1.00 68.44 91 ALA A O 1
ATOM 726 N N . LEU A 1 92 ? 16.114 -5.976 -16.337 1.00 69.00 92 LEU A N 1
ATOM 727 C CA . LEU A 1 92 ? 14.833 -5.422 -16.774 1.00 69.00 92 LEU A CA 1
ATOM 728 C C . LEU A 1 92 ? 13.771 -6.518 -16.964 1.00 69.00 92 LEU A C 1
ATOM 730 O O . LEU A 1 92 ? 12.646 -6.371 -16.492 1.00 69.00 92 LEU A O 1
ATOM 734 N N . ALA A 1 93 ? 14.130 -7.640 -17.599 1.00 72.25 93 ALA A N 1
ATOM 735 C CA . ALA A 1 93 ? 13.210 -8.752 -17.837 1.00 72.25 93 ALA A CA 1
ATOM 736 C C . ALA A 1 93 ? 12.780 -9.455 -16.540 1.00 72.25 93 ALA A C 1
ATOM 738 O O . ALA A 1 93 ? 11.608 -9.804 -16.383 1.00 72.25 93 ALA A O 1
ATOM 739 N N . TRP A 1 94 ? 13.705 -9.659 -15.600 1.00 75.81 94 TRP A N 1
ATOM 740 C CA . TRP A 1 94 ? 13.371 -10.233 -14.296 1.00 75.81 94 TRP A CA 1
ATOM 741 C C . TRP A 1 94 ? 12.445 -9.303 -13.505 1.00 75.81 94 TRP A C 1
ATOM 743 O O . TRP A 1 94 ? 11.407 -9.735 -12.998 1.00 75.81 94 TRP A O 1
ATOM 753 N N . THR A 1 95 ? 12.769 -8.011 -13.475 1.00 76.56 95 THR A N 1
ATOM 754 C CA . THR A 1 95 ? 12.002 -7.008 -12.735 1.00 76.56 95 THR A CA 1
ATOM 755 C C . THR A 1 95 ? 10.585 -6.849 -13.293 1.00 76.56 95 THR A C 1
ATOM 757 O O . THR A 1 95 ? 9.623 -6.874 -12.526 1.00 76.56 95 THR A O 1
ATOM 760 N N . ALA A 1 96 ? 10.440 -6.796 -14.621 1.00 74.12 96 ALA A N 1
ATOM 761 C CA . ALA A 1 96 ? 9.147 -6.667 -15.294 1.00 74.12 96 ALA A CA 1
ATOM 762 C C . ALA A 1 96 ? 8.169 -7.813 -14.972 1.00 74.12 96 ALA A C 1
ATOM 764 O O . ALA A 1 96 ? 6.960 -7.612 -14.984 1.00 74.12 96 ALA A O 1
ATOM 765 N N . ASN A 1 97 ? 8.675 -9.014 -14.671 1.00 78.94 97 ASN A N 1
ATOM 766 C CA . ASN A 1 97 ? 7.832 -10.145 -14.275 1.00 78.94 97 ASN A CA 1
ATOM 767 C C . ASN A 1 97 ? 7.606 -10.214 -12.757 1.00 78.94 97 ASN A C 1
ATOM 769 O O . ASN A 1 97 ? 6.575 -10.712 -12.313 1.00 78.94 97 ASN A O 1
ATOM 773 N N . THR A 1 98 ? 8.569 -9.745 -11.961 1.00 83.62 98 THR A N 1
ATOM 774 C CA . THR A 1 98 ? 8.550 -9.934 -10.504 1.00 83.62 98 THR A CA 1
ATOM 775 C C . THR A 1 98 ? 7.772 -8.825 -9.795 1.00 83.62 98 THR A C 1
ATOM 777 O O . THR A 1 98 ? 7.013 -9.125 -8.877 1.00 83.62 98 THR A O 1
ATOM 780 N N . ILE A 1 99 ? 7.883 -7.565 -10.231 1.00 84.06 99 ILE A N 1
ATOM 781 C CA . ILE A 1 99 ? 7.201 -6.434 -9.575 1.00 84.06 99 ILE A CA 1
ATOM 782 C C . ILE A 1 99 ? 5.680 -6.609 -9.519 1.00 84.06 99 ILE A C 1
ATOM 784 O O . ILE A 1 99 ? 5.140 -6.493 -8.419 1.00 84.06 99 ILE A O 1
ATOM 788 N N . PRO A 1 100 ? 4.974 -6.975 -10.607 1.00 84.62 100 PRO A N 1
ATOM 789 C CA . PRO A 1 100 ? 3.529 -7.184 -10.540 1.00 84.62 100 PRO A CA 1
ATOM 790 C C . PRO A 1 100 ? 3.129 -8.252 -9.516 1.00 84.62 100 PRO A C 1
ATOM 792 O O . PRO A 1 100 ? 2.178 -8.065 -8.756 1.00 84.62 100 PRO A O 1
ATOM 795 N N . LEU A 1 101 ? 3.890 -9.351 -9.439 1.00 87.31 101 LEU A N 1
ATOM 796 C CA . LEU A 1 101 ? 3.651 -10.428 -8.476 1.00 87.31 101 LEU A CA 1
ATOM 797 C C . LEU A 1 101 ? 3.831 -9.940 -7.037 1.00 87.31 101 LEU A C 1
ATOM 799 O O . LEU A 1 101 ? 2.987 -10.214 -6.180 1.00 87.31 101 LEU A O 1
ATOM 803 N N . ILE A 1 102 ? 4.904 -9.192 -6.773 1.00 90.50 102 ILE A N 1
ATOM 804 C CA . ILE A 1 102 ? 5.164 -8.653 -5.441 1.00 90.50 102 ILE A CA 1
ATOM 805 C C . ILE A 1 102 ? 4.090 -7.618 -5.063 1.00 90.50 102 ILE A C 1
ATOM 807 O O . ILE A 1 102 ? 3.518 -7.693 -3.973 1.00 90.50 102 ILE A O 1
ATOM 811 N N . THR A 1 103 ? 3.743 -6.708 -5.972 1.00 90.75 103 THR A N 1
ATOM 812 C CA . THR A 1 103 ? 2.695 -5.698 -5.769 1.00 90.75 103 THR A CA 1
ATOM 813 C C . THR A 1 103 ? 1.339 -6.337 -5.472 1.00 90.75 103 THR A C 1
ATOM 815 O O . THR A 1 103 ? 0.620 -5.878 -4.583 1.00 90.75 103 THR A O 1
ATOM 818 N N . VAL A 1 104 ? 0.982 -7.435 -6.139 1.00 91.75 104 VAL A N 1
ATOM 819 C CA . VAL A 1 104 ? -0.247 -8.192 -5.842 1.00 91.75 104 VAL A CA 1
ATOM 820 C C . VAL A 1 104 ? -0.189 -8.882 -4.491 1.00 91.75 104 VAL A C 1
ATOM 822 O O . VAL A 1 104 ? -1.152 -8.826 -3.726 1.00 91.75 104 VAL A O 1
ATOM 825 N N . SER A 1 105 ? 0.955 -9.473 -4.156 1.00 92.19 105 SER A N 1
ATOM 826 C CA . SER A 1 105 ? 1.161 -10.126 -2.863 1.00 92.19 105 SER A CA 1
ATOM 827 C C . SER A 1 105 ? 1.029 -9.163 -1.673 1.00 92.19 105 SER A C 1
ATOM 829 O O . SER A 1 105 ? 0.678 -9.580 -0.566 1.00 92.19 105 SER A O 1
ATOM 831 N N . LEU A 1 106 ? 1.266 -7.872 -1.916 1.00 94.56 106 LEU A N 1
ATOM 832 C CA . LEU A 1 106 ? 1.120 -6.798 -0.943 1.00 94.56 106 LEU A CA 1
ATOM 833 C C . LEU A 1 106 ? -0.289 -6.189 -0.967 1.00 94.56 106 LEU A C 1
ATOM 835 O O . LEU A 1 106 ? -0.905 -6.003 0.080 1.00 94.56 106 LEU A O 1
ATOM 839 N N . SER A 1 107 ? -0.827 -5.913 -2.153 1.00 94.25 107 SER A N 1
ATOM 840 C CA . SER A 1 107 ? -2.122 -5.241 -2.307 1.00 94.25 107 SER A CA 1
ATOM 841 C C . SER A 1 107 ? -3.308 -6.110 -1.904 1.00 94.25 107 SER A C 1
ATOM 843 O O . SER A 1 107 ? -4.199 -5.606 -1.226 1.00 94.25 107 SER A O 1
ATOM 845 N N . LEU A 1 108 ? -3.317 -7.406 -2.236 1.00 95.56 108 LEU A N 1
ATOM 846 C CA . LEU A 1 108 ? -4.418 -8.314 -1.901 1.00 95.56 108 LEU A CA 1
ATOM 847 C C . LEU A 1 108 ? -4.735 -8.325 -0.394 1.00 95.56 108 LEU A C 1
ATOM 849 O O . LEU A 1 108 ? -5.882 -8.063 -0.025 1.00 95.56 108 LEU A O 1
ATOM 853 N N . PRO A 1 109 ? -3.775 -8.585 0.513 1.00 96.38 109 PRO A N 1
ATOM 854 C CA . PRO A 1 109 ? -4.101 -8.625 1.929 1.00 96.38 109 PRO A CA 1
ATOM 855 C C . PRO A 1 109 ? -4.470 -7.243 2.499 1.00 96.38 109 PRO A C 1
ATOM 857 O O . PRO A 1 109 ? -5.322 -7.168 3.387 1.00 96.38 109 PRO A O 1
ATOM 860 N N . VAL A 1 110 ? -3.909 -6.149 1.966 1.00 95.62 110 VAL A N 1
ATOM 861 C CA . VAL A 1 110 ? -4.299 -4.778 2.345 1.00 95.62 110 VAL A CA 1
ATOM 862 C C . VAL A 1 110 ? -5.728 -4.464 1.890 1.00 95.62 110 VAL A C 1
ATOM 864 O O . VAL A 1 110 ? -6.526 -3.950 2.675 1.00 95.62 110 VAL A O 1
ATOM 867 N N . GLN A 1 111 ? -6.094 -4.825 0.660 1.00 95.75 111 GLN A N 1
ATOM 868 C CA . GLN A 1 111 ? -7.451 -4.667 0.139 1.00 95.75 111 GLN A CA 1
ATOM 869 C C . GLN A 1 111 ? -8.448 -5.490 0.953 1.00 95.75 111 GLN A C 1
ATOM 871 O O . GLN A 1 111 ? -9.454 -4.943 1.390 1.00 95.75 111 GLN A O 1
ATOM 876 N N . LEU A 1 112 ? -8.159 -6.763 1.244 1.00 96.31 112 LEU A N 1
ATOM 877 C CA . LEU A 1 112 ? -9.018 -7.601 2.089 1.00 96.31 112 LEU A CA 1
ATOM 878 C C . LEU A 1 112 ? -9.191 -7.015 3.497 1.00 96.31 112 LEU A C 1
ATOM 880 O O . LEU A 1 112 ? -10.298 -7.035 4.044 1.00 96.31 112 LEU A O 1
ATOM 884 N N . PHE A 1 113 ? -8.124 -6.452 4.071 1.00 95.12 113 PHE A N 1
ATOM 885 C CA . PHE A 1 113 ? -8.194 -5.743 5.345 1.00 95.12 113 PHE A CA 1
ATOM 886 C C . PHE A 1 113 ? -9.144 -4.536 5.272 1.00 95.12 113 PHE A C 1
ATOM 888 O O . PHE A 1 113 ? -10.030 -4.410 6.118 1.00 95.12 113 PHE A O 1
ATOM 895 N N . LEU A 1 114 ? -9.021 -3.685 4.249 1.00 94.12 114 LEU A N 1
ATOM 896 C CA . LEU A 1 114 ? -9.896 -2.520 4.070 1.00 94.12 114 LEU A CA 1
ATOM 897 C C . LEU A 1 114 ? -11.342 -2.915 3.733 1.00 94.12 114 LEU A C 1
ATOM 899 O O . LEU A 1 114 ? -12.278 -2.326 4.264 1.00 94.12 114 LEU A O 1
ATOM 903 N N . ILE A 1 115 ? -11.549 -3.953 2.924 1.00 96.19 115 ILE A N 1
ATOM 904 C CA . ILE A 1 115 ? -12.875 -4.489 2.578 1.00 96.19 115 ILE A CA 1
ATOM 905 C C . ILE A 1 115 ? -13.595 -4.999 3.825 1.00 96.19 115 ILE A C 1
ATOM 907 O O . ILE A 1 115 ? -14.790 -4.750 3.999 1.00 96.19 115 ILE A O 1
ATOM 911 N N . ARG A 1 116 ? -12.874 -5.665 4.734 1.00 95.25 116 ARG A N 1
ATOM 912 C CA . ARG A 1 116 ? -13.427 -6.058 6.032 1.00 95.25 116 ARG A CA 1
ATOM 913 C C . ARG A 1 116 ? -13.885 -4.840 6.837 1.00 95.25 116 ARG A C 1
ATOM 915 O O . ARG A 1 116 ? -14.956 -4.895 7.433 1.00 95.25 116 ARG A O 1
ATOM 922 N N . ARG A 1 117 ? -13.131 -3.736 6.820 1.00 91.06 117 ARG A N 1
ATOM 923 C CA . ARG A 1 117 ? -13.548 -2.478 7.468 1.00 91.06 117 ARG A CA 1
ATOM 924 C C . ARG A 1 117 ? -14.787 -1.880 6.813 1.00 91.06 117 ARG A C 1
ATOM 926 O O . ARG A 1 117 ? -15.714 -1.492 7.515 1.00 91.06 117 ARG A O 1
ATOM 933 N N . VAL A 1 118 ? -14.854 -1.891 5.484 1.00 93.62 118 VAL A N 1
ATOM 934 C CA . VAL A 1 118 ? -16.061 -1.484 4.753 1.00 93.62 118 VAL A CA 1
ATOM 935 C C . VAL A 1 118 ? -17.259 -2.360 5.140 1.00 93.62 118 VAL A C 1
ATOM 937 O O . VAL A 1 118 ? -18.359 -1.836 5.274 1.00 93.62 118 VAL A O 1
ATOM 940 N N . ASN A 1 119 ? -17.083 -3.664 5.382 1.00 95.38 119 ASN A N 1
ATOM 941 C CA . ASN A 1 119 ? -18.163 -4.533 5.873 1.00 95.38 119 ASN A CA 1
ATOM 942 C C . ASN A 1 119 ? -18.632 -4.149 7.283 1.00 95.38 119 ASN A C 1
ATOM 944 O O . ASN A 1 119 ? -19.830 -4.095 7.543 1.00 95.38 119 ASN A O 1
ATOM 948 N N . GLU A 1 120 ? -17.688 -3.875 8.188 1.00 91.94 120 GLU A N 1
ATOM 949 C CA . GLU A 1 120 ? -17.983 -3.466 9.568 1.00 91.94 120 GLU A CA 1
ATOM 950 C C . GLU A 1 120 ? -18.817 -2.169 9.603 1.00 91.94 120 GLU A C 1
ATOM 952 O O . GLU A 1 120 ? -19.732 -2.061 10.420 1.00 91.94 120 GLU A O 1
ATOM 957 N N . LEU A 1 121 ? -18.568 -1.239 8.672 1.00 90.69 121 LEU A N 1
ATOM 958 C CA . LEU A 1 121 ? -19.307 0.026 8.541 1.00 90.69 121 LEU A CA 1
ATOM 959 C C . LEU A 1 121 ? -20.627 -0.124 7.771 1.00 90.69 121 LEU A C 1
ATOM 961 O O . LEU A 1 121 ? -21.681 0.309 8.230 1.00 90.69 121 LEU A O 1
ATOM 965 N N . SER A 1 122 ? -20.587 -0.759 6.600 1.00 93.31 122 SER A N 1
ATOM 966 C CA . SER A 1 122 ? -21.746 -0.861 5.704 1.00 93.31 122 SER A CA 1
ATOM 967 C C . SER A 1 122 ? -22.784 -1.880 6.146 1.00 93.31 122 SER A C 1
ATOM 969 O O . SER A 1 122 ? -23.949 -1.770 5.761 1.00 93.31 122 SER A O 1
ATOM 971 N N . LYS A 1 123 ? -22.356 -2.909 6.891 1.00 94.12 123 LYS A N 1
ATOM 972 C CA . LYS A 1 123 ? -23.128 -4.121 7.204 1.00 94.12 123 LYS A CA 1
ATOM 973 C C . LYS A 1 123 ? -23.704 -4.818 5.958 1.00 94.12 123 LYS A C 1
ATOM 975 O O . LYS A 1 123 ? -24.608 -5.645 6.076 1.00 94.12 123 LYS A O 1
ATOM 980 N N . SER A 1 124 ? -23.196 -4.497 4.764 1.00 95.88 124 SER A N 1
ATOM 981 C CA . SER A 1 124 ? -23.695 -4.991 3.483 1.00 95.88 124 SER A CA 1
ATOM 982 C C . SER A 1 124 ? -22.764 -6.056 2.919 1.00 95.88 124 SER A C 1
ATOM 984 O O . SER A 1 124 ? -21.749 -5.761 2.286 1.00 95.88 124 SER A O 1
ATOM 986 N N . LEU A 1 125 ? -23.165 -7.320 3.075 1.00 96.25 125 LEU A N 1
ATOM 987 C CA . LEU A 1 125 ? -22.415 -8.459 2.542 1.00 96.25 125 LEU A CA 1
ATOM 988 C C . LEU A 1 125 ? -22.294 -8.430 1.012 1.00 96.25 125 LEU A C 1
ATOM 990 O O . LEU A 1 125 ? -21.328 -8.963 0.475 1.00 96.25 125 LEU A O 1
ATOM 994 N N . VAL A 1 126 ? -23.241 -7.800 0.306 1.00 97.50 126 VAL A N 1
ATOM 995 C CA . VAL A 1 126 ? -23.211 -7.688 -1.163 1.00 97.50 126 VAL A CA 1
ATOM 996 C C . VAL A 1 126 ? -22.065 -6.785 -1.611 1.00 97.50 126 VAL A C 1
ATOM 998 O O . VAL A 1 126 ? -21.290 -7.171 -2.484 1.00 97.50 126 VAL A O 1
ATOM 1001 N N . LEU A 1 127 ? -21.920 -5.611 -0.988 1.00 95.75 127 LEU A N 1
ATOM 1002 C CA . LEU A 1 127 ? -20.839 -4.675 -1.303 1.00 95.75 127 LEU A CA 1
ATOM 1003 C C . LEU A 1 127 ? -19.477 -5.297 -0.980 1.00 95.75 127 LEU A C 1
ATOM 1005 O O . LEU A 1 127 ? -18.572 -5.293 -1.811 1.00 95.75 127 LEU A O 1
ATOM 1009 N N . THR A 1 128 ? -19.352 -5.892 0.206 1.00 96.25 128 THR A N 1
ATOM 1010 C CA . THR A 1 128 ? -18.138 -6.595 0.634 1.00 96.25 128 THR A CA 1
ATOM 1011 C C . THR A 1 128 ? -17.799 -7.763 -0.287 1.00 96.25 128 THR A C 1
ATOM 1013 O O . THR A 1 128 ? -16.638 -7.925 -0.655 1.00 96.25 128 THR A O 1
ATOM 1016 N N . GLY A 1 129 ? -18.796 -8.553 -0.693 1.00 97.44 129 GLY A N 1
ATOM 1017 C CA . GLY A 1 129 ? -18.620 -9.664 -1.624 1.00 97.44 129 GLY A CA 1
ATOM 1018 C C . GLY A 1 129 ? -18.150 -9.200 -3.000 1.00 97.44 129 GLY A C 1
ATOM 1019 O O . GLY A 1 129 ? -17.232 -9.798 -3.555 1.00 97.44 129 GLY A O 1
ATOM 1020 N N . LEU A 1 130 ? -18.711 -8.104 -3.521 1.00 97.69 130 LEU A N 1
ATOM 1021 C CA . LEU A 1 130 ? -18.310 -7.529 -4.806 1.00 97.69 130 LEU A CA 1
ATOM 1022 C C . LEU A 1 130 ? -16.866 -7.010 -4.777 1.00 97.69 130 LEU A C 1
ATOM 1024 O O . LEU A 1 130 ? -16.082 -7.340 -5.665 1.00 97.69 130 LEU A O 1
ATOM 1028 N N . LEU A 1 131 ? -16.496 -6.237 -3.750 1.00 97.25 131 LEU A N 1
ATOM 1029 C CA . LEU A 1 131 ? -15.125 -5.735 -3.600 1.00 97.25 131 LEU A CA 1
ATOM 1030 C C . LEU A 1 131 ? -14.132 -6.884 -3.372 1.00 97.25 131 LEU A C 1
ATOM 1032 O O . LEU A 1 131 ? -13.059 -6.903 -3.971 1.00 97.25 131 LEU A O 1
ATOM 1036 N N . GLY A 1 132 ? -14.506 -7.875 -2.558 1.00 97.38 132 GLY A N 1
ATOM 1037 C CA . GLY A 1 132 ? -13.698 -9.072 -2.322 1.00 97.38 132 GLY A CA 1
ATOM 1038 C C . GLY A 1 132 ? -13.476 -9.885 -3.595 1.00 97.38 132 GLY A C 1
ATOM 1039 O O . GLY A 1 132 ? -12.355 -10.311 -3.863 1.00 97.38 132 GLY A O 1
ATOM 1040 N N . PHE A 1 133 ? -14.518 -10.047 -4.415 1.00 97.12 133 PHE A N 1
ATOM 1041 C CA . PHE A 1 133 ? -14.415 -10.700 -5.715 1.00 97.12 133 PHE A CA 1
ATOM 1042 C C . PHE A 1 133 ? -13.481 -9.939 -6.660 1.00 97.12 133 PHE A C 1
ATOM 1044 O O . PHE A 1 133 ? -12.611 -10.561 -7.258 1.00 97.12 133 PHE A O 1
ATOM 1051 N N . LEU A 1 134 ? -13.610 -8.611 -6.763 1.00 95.75 134 LEU A N 1
ATOM 1052 C CA . LEU A 1 134 ? -12.735 -7.789 -7.610 1.00 95.75 134 LEU A CA 1
ATOM 1053 C C . LEU A 1 134 ? -11.263 -7.864 -7.178 1.00 95.75 134 LEU A C 1
ATOM 1055 O O . LEU A 1 134 ? -10.391 -7.996 -8.034 1.00 95.75 134 LEU A O 1
ATOM 1059 N N . SER A 1 135 ? -10.999 -7.828 -5.869 1.00 95.88 135 SER A N 1
ATOM 1060 C CA . SER A 1 135 ? -9.653 -7.961 -5.294 1.00 95.88 135 SER A CA 1
ATOM 1061 C C . SER A 1 135 ? -9.046 -9.349 -5.541 1.00 95.88 135 SER A C 1
ATOM 1063 O O . SER A 1 135 ? -7.882 -9.478 -5.912 1.00 95.88 135 SER A O 1
ATOM 1065 N N . LEU A 1 136 ? -9.836 -10.418 -5.398 1.00 95.50 136 LEU A N 1
ATOM 1066 C CA . LEU A 1 136 ? -9.353 -11.768 -5.689 1.00 95.50 136 LEU A CA 1
ATOM 1067 C C . LEU A 1 136 ? -9.147 -11.982 -7.193 1.00 95.50 136 LEU A C 1
ATOM 1069 O O . LEU A 1 136 ? -8.174 -12.608 -7.609 1.00 95.50 136 LEU A O 1
ATOM 1073 N N . PHE A 1 137 ? -10.057 -11.454 -8.011 1.00 93.38 137 PHE A N 1
ATOM 1074 C CA . PHE A 1 137 ? -9.982 -11.545 -9.461 1.00 93.38 137 PHE A CA 1
ATOM 1075 C C . PHE A 1 137 ? -8.748 -10.816 -10.001 1.00 93.38 137 PHE A C 1
ATOM 1077 O O . PHE A 1 137 ? -8.034 -11.392 -10.821 1.00 93.38 137 PHE A O 1
ATOM 1084 N N . SER A 1 138 ? -8.435 -9.611 -9.504 1.00 91.69 138 SER A N 1
ATOM 1085 C CA . SER A 1 138 ? -7.194 -8.920 -9.878 1.00 91.69 138 SER A CA 1
ATOM 1086 C C . SER A 1 138 ? -5.961 -9.744 -9.506 1.00 91.69 138 SER A C 1
ATOM 1088 O O . SER A 1 138 ? -5.086 -9.930 -10.348 1.00 91.69 138 SER A O 1
ATOM 1090 N N . ALA A 1 139 ? -5.928 -10.329 -8.304 1.00 91.25 139 ALA A N 1
ATOM 1091 C CA . ALA A 1 139 ? -4.808 -11.156 -7.874 1.00 91.25 139 ALA A CA 1
ATOM 1092 C C . ALA A 1 139 ? -4.607 -12.389 -8.771 1.00 91.25 139 ALA A C 1
ATOM 1094 O O . ALA A 1 139 ? -3.490 -12.645 -9.223 1.00 91.25 139 ALA A O 1
ATOM 1095 N N . ILE A 1 140 ? -5.680 -13.127 -9.083 1.00 90.38 140 ILE A N 1
ATOM 1096 C CA . ILE A 1 140 ? -5.626 -14.294 -9.981 1.00 90.38 140 ILE A CA 1
ATOM 1097 C C . ILE A 1 140 ? -5.097 -13.891 -11.361 1.00 90.38 140 ILE A C 1
ATOM 1099 O O . ILE A 1 140 ? -4.247 -14.585 -11.919 1.00 90.38 140 ILE A O 1
ATOM 1103 N N . MET A 1 141 ? -5.563 -12.763 -11.898 1.00 86.81 141 MET A N 1
ATOM 1104 C CA . MET A 1 141 ? -5.129 -12.269 -13.205 1.00 86.81 141 MET A CA 1
ATOM 1105 C C . MET A 1 141 ? -3.643 -11.886 -13.217 1.00 86.81 141 MET A C 1
ATOM 1107 O O . MET A 1 141 ? -2.947 -12.174 -14.194 1.00 86.81 141 MET A O 1
ATOM 1111 N N . SER A 1 142 ? -3.128 -11.318 -12.125 1.00 84.06 142 SER A N 1
ATOM 1112 C CA . SER A 1 142 ? -1.704 -10.994 -11.997 1.00 84.06 142 SER A CA 1
ATOM 1113 C C . SER A 1 142 ? -0.806 -12.229 -11.881 1.00 84.06 142 SER A C 1
ATOM 1115 O O . SER A 1 142 ? 0.301 -12.216 -12.413 1.00 84.06 142 SER A O 1
ATOM 1117 N N . PHE A 1 143 ? -1.275 -13.318 -11.259 1.00 81.56 143 PHE A N 1
ATOM 1118 C CA . PHE A 1 143 ? -0.553 -14.599 -11.271 1.00 81.56 143 PHE A CA 1
ATOM 1119 C C . PHE A 1 143 ? -0.666 -15.334 -12.615 1.00 81.56 143 PHE A C 1
ATOM 1121 O O . PHE A 1 143 ? 0.262 -16.035 -13.015 1.00 81.56 143 PHE A O 1
ATOM 1128 N N . GLY A 1 144 ? -1.803 -15.201 -13.304 1.00 72.94 144 GLY A N 1
ATOM 1129 C CA . GLY A 1 144 ? -2.134 -15.988 -14.491 1.00 72.94 144 GLY A CA 1
ATOM 1130 C C . GLY A 1 144 ? -1.398 -15.573 -15.764 1.00 72.94 144 GLY A C 1
ATOM 1131 O O . GLY A 1 144 ? -1.144 -16.426 -16.615 1.00 72.94 144 GLY A O 1
ATOM 1132 N N . THR A 1 145 ? -1.045 -14.292 -15.933 1.00 59.47 145 THR A N 1
ATOM 1133 C CA . THR A 1 145 ? -0.490 -13.814 -17.210 1.00 59.47 145 THR A CA 1
ATOM 1134 C C . THR A 1 145 ? 0.404 -12.578 -17.077 1.00 59.47 145 THR A C 1
ATOM 1136 O O . THR A 1 145 ? -0.093 -11.461 -16.978 1.00 59.47 145 THR A O 1
ATOM 1139 N N . THR A 1 146 ? 1.720 -12.733 -17.261 1.00 55.81 146 THR A N 1
ATOM 1140 C CA . THR A 1 146 ? 2.639 -11.588 -17.459 1.00 55.81 146 THR A CA 1
ATOM 1141 C C . THR A 1 146 ? 2.441 -10.890 -18.817 1.00 55.81 146 THR A C 1
ATOM 1143 O O . THR A 1 146 ? 2.885 -9.765 -19.015 1.00 55.81 146 THR A O 1
ATOM 1146 N N . ARG A 1 147 ? 1.736 -11.527 -19.768 1.00 50.47 147 ARG A N 1
ATOM 1147 C CA . ARG A 1 147 ? 1.535 -11.025 -21.146 1.00 50.47 147 ARG A CA 1
ATOM 1148 C C . ARG A 1 147 ? 0.261 -10.203 -21.371 1.00 50.47 147 ARG A C 1
ATOM 1150 O O . ARG A 1 147 ? 0.121 -9.600 -22.428 1.00 50.47 147 ARG A O 1
ATOM 1157 N N . LEU A 1 148 ? -0.652 -10.167 -20.403 1.00 53.41 148 LEU A N 1
ATOM 1158 C CA . LEU A 1 148 ? -1.919 -9.422 -20.463 1.00 53.41 148 LEU A CA 1
ATOM 1159 C C . LEU A 1 148 ? -1.936 -8.316 -19.405 1.00 53.41 148 LEU A C 1
ATOM 1161 O O . LEU A 1 148 ? -2.943 -8.092 -18.738 1.00 53.41 148 LEU A O 1
ATOM 1165 N N . ALA A 1 149 ? -0.801 -7.627 -19.248 1.00 54.72 149 ALA A N 1
ATOM 1166 C CA . ALA A 1 149 ? -0.593 -6.711 -18.135 1.00 54.72 149 ALA A CA 1
ATOM 1167 C C . ALA A 1 149 ? -1.657 -5.603 -18.036 1.00 54.72 149 ALA A C 1
ATOM 1169 O O . ALA A 1 149 ? -2.064 -5.211 -16.953 1.00 54.72 149 ALA A O 1
ATOM 1170 N N . LEU A 1 150 ? -2.204 -5.187 -19.179 1.00 60.09 150 LEU A N 1
ATOM 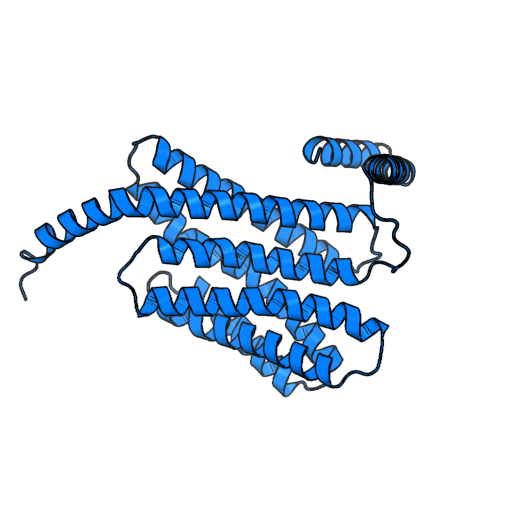1171 C CA . LEU A 1 150 ? -3.242 -4.160 -19.248 1.00 60.09 150 LEU A CA 1
ATOM 1172 C C . LEU A 1 150 ? -4.626 -4.629 -18.770 1.00 60.09 150 LEU A C 1
ATOM 1174 O O . LEU A 1 150 ? -5.476 -3.798 -18.472 1.00 60.09 150 LEU A O 1
ATOM 1178 N N . ALA A 1 151 ? -4.896 -5.938 -18.720 1.00 63.69 151 ALA A N 1
ATOM 1179 C CA . ALA A 1 151 ? -6.218 -6.460 -18.368 1.00 63.69 151 ALA A CA 1
ATOM 1180 C C . ALA A 1 151 ? -6.403 -6.674 -16.854 1.00 63.69 151 ALA A C 1
ATOM 1182 O O . ALA A 1 151 ? -7.538 -6.634 -16.378 1.00 63.69 151 ALA A O 1
ATOM 1183 N N . TYR A 1 152 ? -5.322 -6.890 -16.091 1.00 70.75 152 TYR A N 1
ATOM 1184 C CA . TYR A 1 152 ? -5.416 -7.177 -14.650 1.00 70.75 152 TYR A CA 1
ATOM 1185 C C . TYR A 1 152 ? -5.512 -5.920 -13.774 1.00 70.75 152 TYR A C 1
ATOM 1187 O O . TYR A 1 152 ? -5.982 -6.003 -12.638 1.00 70.75 152 TYR A O 1
ATOM 1195 N N . GLU A 1 153 ? -5.081 -4.760 -14.276 1.00 80.12 153 GLU A N 1
ATOM 1196 C CA . GLU A 1 153 ? -5.035 -3.517 -13.493 1.00 80.12 153 GLU A CA 1
ATOM 1197 C C . GLU A 1 153 ? -6.435 -2.926 -13.274 1.00 80.12 153 GLU A C 1
ATOM 1199 O O . GLU A 1 153 ? -6.729 -2.413 -12.193 1.00 80.12 153 GLU A O 1
ATOM 1204 N N . TRP A 1 154 ? -7.347 -3.072 -14.245 1.00 86.81 154 TRP A N 1
ATOM 1205 C CA . TRP A 1 154 ? -8.705 -2.517 -14.162 1.00 86.81 154 TRP A CA 1
ATOM 1206 C C . TRP A 1 154 ? -9.512 -3.032 -12.962 1.00 86.81 154 TRP A C 1
ATOM 1208 O O . TRP A 1 154 ? -10.042 -2.201 -12.221 1.00 86.81 154 TRP A O 1
ATOM 1218 N N . PRO A 1 155 ? -9.607 -4.353 -12.696 1.00 90.75 155 PRO A N 1
ATOM 1219 C CA . PRO A 1 155 ? -10.308 -4.835 -11.508 1.00 90.75 155 PRO A CA 1
ATOM 1220 C C . PRO A 1 155 ? -9.703 -4.315 -10.197 1.00 90.75 155 PRO A C 1
ATOM 1222 O O . PRO A 1 155 ? -10.454 -3.973 -9.282 1.00 90.75 155 PRO A O 1
ATOM 1225 N N . ALA A 1 156 ? -8.371 -4.195 -10.111 1.00 90.19 156 ALA A N 1
ATOM 1226 C CA . ALA A 1 156 ? -7.703 -3.642 -8.933 1.00 90.19 156 ALA A CA 1
ATOM 1227 C C . ALA A 1 156 ? -8.035 -2.154 -8.741 1.00 90.19 156 ALA A C 1
ATOM 1229 O O . ALA A 1 156 ? -8.382 -1.747 -7.632 1.00 90.19 156 ALA A O 1
ATOM 1230 N N . ALA A 1 157 ? -8.004 -1.357 -9.812 1.00 91.75 157 ALA A N 1
ATOM 1231 C CA . ALA A 1 157 ? -8.363 0.059 -9.768 1.00 91.75 157 ALA A CA 1
ATOM 1232 C C . ALA A 1 157 ? -9.820 0.277 -9.362 1.00 91.75 157 ALA A C 1
ATOM 1234 O O . ALA A 1 157 ? -10.096 1.092 -8.482 1.00 91.75 157 ALA A O 1
ATOM 1235 N N . ILE A 1 158 ? -10.747 -0.487 -9.951 1.00 93.81 158 ILE A N 1
ATOM 1236 C CA . ILE A 1 158 ? -12.172 -0.426 -9.602 1.00 93.81 158 ILE A CA 1
ATOM 1237 C C . ILE A 1 158 ? -12.368 -0.821 -8.135 1.00 93.81 158 ILE A C 1
ATOM 1239 O O . ILE A 1 158 ? -13.120 -0.158 -7.422 1.00 93.81 158 ILE A O 1
ATOM 1243 N N . CYS A 1 159 ? -11.665 -1.853 -7.657 1.00 95.19 159 CYS A N 1
ATOM 1244 C CA . CYS A 1 159 ? -11.703 -2.252 -6.254 1.00 95.19 159 CYS A CA 1
ATOM 1245 C C . CYS A 1 159 ? -11.206 -1.129 -5.330 1.00 95.19 159 CYS A C 1
ATOM 1247 O O . CYS A 1 159 ? -11.893 -0.781 -4.372 1.00 95.19 159 CYS A O 1
ATOM 1249 N N . ASN A 1 160 ? -10.050 -0.527 -5.623 1.00 94.12 160 ASN A N 1
ATOM 1250 C CA . ASN A 1 160 ? -9.483 0.562 -4.821 1.00 94.12 160 ASN A CA 1
ATOM 1251 C C . ASN A 1 160 ? -10.395 1.791 -4.793 1.00 94.12 160 ASN A C 1
ATOM 1253 O O . ASN A 1 160 ? -10.631 2.356 -3.726 1.00 94.12 160 ASN A O 1
ATOM 1257 N N . LEU A 1 161 ? -10.947 2.175 -5.947 1.00 94.75 161 LEU A N 1
ATOM 1258 C CA . LEU A 1 161 ? -11.898 3.278 -6.041 1.00 94.75 161 LEU A CA 1
ATOM 1259 C C . LEU A 1 161 ? -13.180 2.966 -5.265 1.00 94.75 161 LEU A C 1
ATOM 1261 O O . LEU A 1 161 ? -13.681 3.824 -4.546 1.00 94.75 161 LEU A O 1
ATOM 1265 N N . GLY A 1 162 ? -13.680 1.732 -5.356 1.00 95.94 162 GLY A N 1
ATOM 1266 C CA . GLY A 1 162 ? -14.839 1.269 -4.599 1.00 95.94 162 GLY A CA 1
ATOM 1267 C C . GLY A 1 162 ? -14.609 1.307 -3.088 1.00 95.94 162 GLY A C 1
ATOM 1268 O O . GLY A 1 162 ? -15.480 1.776 -2.355 1.00 95.94 162 GLY A O 1
ATOM 1269 N N . ILE A 1 163 ? -13.431 0.885 -2.616 1.00 95.00 163 ILE A N 1
ATOM 1270 C CA . ILE A 1 163 ? -13.033 0.986 -1.204 1.00 95.00 163 ILE A CA 1
ATOM 1271 C C . ILE A 1 163 ? -12.976 2.459 -0.777 1.00 95.00 163 ILE A C 1
ATOM 1273 O O . ILE A 1 163 ? -13.624 2.825 0.201 1.00 95.00 163 ILE A O 1
ATOM 1277 N N . ALA A 1 164 ? -12.258 3.309 -1.519 1.00 94.44 164 ALA A N 1
ATOM 1278 C CA . ALA A 1 164 ? -12.103 4.727 -1.194 1.00 94.44 164 ALA A CA 1
ATOM 1279 C C . ALA A 1 164 ? -13.451 5.468 -1.178 1.00 94.44 164 ALA A C 1
ATOM 1281 O O . ALA A 1 164 ? -13.752 6.182 -0.224 1.00 94.44 164 ALA A O 1
ATOM 1282 N N . ALA A 1 165 ? -14.293 5.245 -2.192 1.00 94.94 165 ALA A N 1
ATOM 1283 C CA . ALA A 1 165 ? -15.622 5.839 -2.285 1.00 94.94 165 ALA A CA 1
ATOM 1284 C C . ALA A 1 165 ? -16.543 5.360 -1.157 1.00 94.94 165 ALA A C 1
ATOM 1286 O O . ALA A 1 165 ? -17.272 6.166 -0.584 1.00 94.94 165 ALA A O 1
ATOM 1287 N N . SER A 1 166 ? -16.483 4.071 -0.802 1.00 94.56 166 SER A N 1
ATOM 1288 C CA . SER A 1 166 ? -17.267 3.528 0.312 1.00 94.56 166 SER A CA 1
ATOM 1289 C C . SER A 1 166 ? -16.846 4.165 1.634 1.00 94.56 166 SER A C 1
ATOM 1291 O O . SER A 1 166 ? -17.697 4.670 2.360 1.00 94.56 166 SER A O 1
ATOM 1293 N N . LEU A 1 167 ? -15.544 4.194 1.937 1.00 91.25 167 LEU A N 1
ATOM 1294 C CA . LEU A 1 167 ? -15.026 4.802 3.167 1.00 91.25 167 LEU A CA 1
ATOM 1295 C C . LEU A 1 167 ? -15.386 6.291 3.255 1.00 91.25 167 LEU A C 1
ATOM 1297 O O . LEU A 1 167 ? -15.879 6.732 4.290 1.00 91.25 167 LEU A O 1
ATOM 1301 N N . PHE A 1 168 ? -15.242 7.031 2.152 1.00 92.31 168 PHE A N 1
ATOM 1302 C CA . PHE A 1 168 ? -15.623 8.440 2.077 1.00 92.31 168 PHE A CA 1
ATOM 1303 C C . PHE A 1 168 ? -17.126 8.651 2.304 1.00 92.31 168 PHE A C 1
ATOM 1305 O O . PHE A 1 168 ? -17.524 9.517 3.081 1.00 92.31 168 PHE A O 1
ATOM 1312 N N . TRP A 1 169 ? -17.975 7.835 1.675 1.00 93.88 169 TRP A N 1
ATOM 1313 C CA . TRP A 1 169 ? -19.423 7.910 1.867 1.00 93.88 169 TRP A CA 1
ATOM 1314 C C . TRP A 1 169 ? -19.815 7.688 3.331 1.00 93.88 169 TRP A C 1
ATOM 1316 O O . TRP A 1 169 ? -20.631 8.434 3.876 1.00 93.88 169 TRP A O 1
ATOM 1326 N N . TYR A 1 170 ? -19.218 6.695 3.995 1.00 88.69 170 TYR A N 1
ATOM 1327 C CA . TYR A 1 170 ? -19.481 6.455 5.414 1.00 88.69 170 TYR A CA 1
ATOM 1328 C C . TYR A 1 170 ? -18.930 7.574 6.301 1.00 88.69 170 TYR A C 1
ATOM 1330 O O . TYR A 1 170 ? -19.618 7.972 7.235 1.00 88.69 170 TYR A O 1
ATOM 1338 N N . LEU A 1 171 ? -17.780 8.167 5.960 1.00 87.69 171 LEU A N 1
ATOM 1339 C CA . LEU A 1 171 ? -17.217 9.306 6.692 1.00 87.69 171 LEU A CA 1
ATOM 1340 C C . LEU A 1 171 ? -18.185 10.488 6.726 1.00 87.69 171 LEU A C 1
ATOM 1342 O O . LEU A 1 171 ? -18.389 11.093 7.768 1.00 87.69 171 LEU A O 1
ATOM 1346 N N . THR A 1 172 ? -18.836 10.782 5.599 1.00 89.38 172 THR A N 1
ATOM 1347 C CA . THR A 1 172 ? -19.789 11.901 5.523 1.00 89.38 172 THR A CA 1
ATOM 1348 C C . THR A 1 172 ? -21.074 11.689 6.329 1.00 89.38 172 THR A C 1
ATOM 1350 O O . THR A 1 172 ? -21.782 12.657 6.602 1.00 89.38 172 THR A O 1
ATOM 1353 N N . ASN A 1 173 ? -21.387 10.446 6.704 1.00 88.75 173 ASN A N 1
ATOM 1354 C CA . ASN A 1 173 ? -22.635 10.089 7.380 1.00 88.75 173 ASN A CA 1
ATOM 1355 C C . ASN A 1 173 ? -22.451 9.722 8.862 1.00 88.75 173 ASN A C 1
ATOM 1357 O O . ASN A 1 173 ? -23.442 9.667 9.596 1.00 88.75 173 ASN A O 1
ATOM 1361 N N . GLU A 1 174 ? -21.221 9.469 9.309 1.00 84.81 174 GLU A N 1
ATOM 1362 C CA . GLU A 1 174 ? -20.936 9.050 10.678 1.00 84.81 174 GLU A CA 1
ATOM 1363 C C . GLU A 1 174 ? -20.944 10.239 11.651 1.00 84.81 174 GLU A C 1
ATOM 1365 O O . GLU A 1 174 ? -20.435 11.317 11.350 1.00 84.81 174 GLU A O 1
ATOM 1370 N N . LYS A 1 175 ? -21.525 10.050 12.844 1.00 81.25 175 LYS A N 1
ATOM 1371 C CA . LYS A 1 175 ? -21.578 11.088 13.896 1.00 81.25 175 LYS A CA 1
ATOM 1372 C C . LYS A 1 175 ? -20.607 10.831 15.052 1.00 81.25 175 LYS A C 1
ATOM 1374 O O . LYS A 1 175 ? -20.410 11.714 15.887 1.00 81.25 175 LYS A O 1
ATOM 1379 N N . ASP A 1 176 ? -20.006 9.646 15.105 1.00 82.69 176 ASP A N 1
ATOM 1380 C CA . ASP A 1 176 ? -19.104 9.234 16.175 1.00 82.69 176 ASP A CA 1
ATOM 1381 C C . ASP A 1 176 ? -17.688 9.798 15.972 1.00 82.69 176 ASP A C 1
ATOM 1383 O O . ASP A 1 176 ? -16.964 9.415 15.058 1.00 82.69 176 ASP A O 1
ATOM 1387 N N . VAL A 1 177 ? -17.253 10.674 16.885 1.00 78.19 177 VAL A N 1
ATOM 1388 C CA . VAL A 1 177 ? -15.980 11.428 16.799 1.00 78.19 177 VAL A CA 1
ATOM 1389 C C . VAL A 1 177 ? -14.728 10.534 16.792 1.00 78.19 177 VAL A C 1
ATOM 1391 O O . VAL A 1 177 ? -13.694 10.900 16.233 1.00 78.19 177 VAL A O 1
ATOM 1394 N N . SER A 1 178 ? -14.769 9.374 17.451 1.00 73.81 178 SER A N 1
ATOM 1395 C CA . SER A 1 178 ? -13.645 8.426 17.458 1.00 73.81 178 SER A CA 1
ATOM 1396 C C . SER A 1 178 ? -13.558 7.629 16.157 1.00 73.81 178 SER A C 1
ATOM 1398 O O . SER A 1 178 ? -12.457 7.391 15.659 1.00 73.81 178 SER A O 1
ATOM 1400 N N . LEU A 1 179 ? -14.709 7.243 15.601 1.00 79.44 179 LEU A N 1
ATOM 1401 C CA . LEU A 1 179 ? -14.796 6.547 14.322 1.00 79.44 179 LEU A CA 1
ATOM 1402 C C . LEU A 1 179 ? -14.412 7.486 13.173 1.00 79.44 179 LEU A C 1
ATOM 1404 O O . LEU A 1 179 ? -13.689 7.068 12.271 1.00 79.44 179 LEU A O 1
ATOM 1408 N N . ASP A 1 180 ? -14.803 8.759 13.273 1.00 82.69 180 ASP A N 1
ATOM 1409 C CA . ASP A 1 180 ? -14.475 9.827 12.327 1.00 82.69 180 ASP A CA 1
ATOM 1410 C C . ASP A 1 180 ? -12.965 9.948 12.081 1.00 82.69 180 ASP A C 1
ATOM 1412 O O . ASP A 1 180 ? -12.526 9.860 10.939 1.00 82.69 180 ASP A O 1
ATOM 1416 N N . GLN A 1 181 ? -12.131 10.036 13.127 1.00 83.12 181 GLN A N 1
ATOM 1417 C CA . GLN A 1 181 ? -10.678 10.168 12.938 1.00 83.12 181 GLN A CA 1
ATOM 1418 C C . GLN A 1 181 ? -10.064 8.956 12.223 1.00 83.12 181 GLN A C 1
ATOM 1420 O O . GLN A 1 181 ? -9.244 9.113 11.316 1.00 83.12 181 GLN A O 1
ATOM 1425 N N . PHE A 1 182 ? -10.444 7.747 12.636 1.00 84.06 182 PHE A N 1
ATOM 1426 C CA . PHE A 1 182 ? -9.936 6.520 12.028 1.00 84.06 182 PHE A CA 1
ATOM 1427 C C . PHE A 1 182 ? -10.353 6.418 10.556 1.00 84.06 182 PHE A C 1
ATOM 1429 O O . PHE A 1 182 ? -9.527 6.134 9.687 1.00 84.06 182 PHE A O 1
ATOM 1436 N N . LEU A 1 183 ? -11.629 6.684 10.273 1.00 83.88 183 LEU A N 1
ATOM 1437 C CA . LEU A 1 183 ? -12.193 6.610 8.932 1.00 83.88 183 LEU A CA 1
ATOM 1438 C C . LEU A 1 183 ? -11.648 7.716 8.025 1.00 83.88 183 LEU A C 1
ATOM 1440 O O . LEU A 1 183 ? -11.398 7.478 6.842 1.00 83.88 183 LEU A O 1
ATOM 1444 N N . ARG A 1 184 ? -11.383 8.894 8.589 1.00 87.88 184 ARG A N 1
ATOM 1445 C CA . ARG A 1 184 ? -10.732 10.004 7.905 1.00 87.88 184 ARG A CA 1
ATOM 1446 C C . ARG A 1 184 ? -9.326 9.627 7.459 1.00 87.88 184 ARG A C 1
ATOM 1448 O O . ARG A 1 184 ? -9.037 9.766 6.278 1.00 87.88 184 ARG A O 1
ATOM 1455 N N . ILE A 1 185 ? -8.498 9.075 8.349 1.00 87.56 185 ILE A N 1
ATOM 1456 C CA . ILE A 1 185 ? -7.136 8.636 7.996 1.00 87.56 185 ILE A CA 1
ATOM 1457 C C . ILE A 1 185 ? -7.185 7.527 6.937 1.00 87.56 185 ILE A C 1
ATOM 1459 O O . ILE A 1 185 ? -6.481 7.604 5.931 1.00 87.56 185 ILE A O 1
ATOM 1463 N N . ALA A 1 186 ? -8.060 6.530 7.104 1.00 87.38 186 ALA A N 1
ATOM 1464 C CA . ALA A 1 186 ? -8.219 5.461 6.117 1.00 87.38 186 ALA A CA 1
ATOM 1465 C C . ALA A 1 186 ? -8.618 6.005 4.731 1.00 87.38 186 ALA A C 1
ATOM 1467 O O . ALA A 1 186 ? -8.096 5.556 3.711 1.00 87.38 186 ALA A O 1
ATOM 1468 N N . THR A 1 187 ? -9.508 7.000 4.692 1.00 89.06 187 THR A N 1
ATOM 1469 C CA . THR A 1 187 ? -9.961 7.649 3.454 1.00 89.06 187 THR A CA 1
ATOM 1470 C C . THR A 1 187 ? -8.864 8.512 2.828 1.00 89.06 187 THR A C 1
ATOM 1472 O O . THR A 1 187 ? -8.599 8.389 1.632 1.00 89.06 187 THR A O 1
ATOM 1475 N N . GLU A 1 188 ? -8.185 9.339 3.628 1.00 89.69 188 GLU A N 1
ATOM 1476 C CA . GLU A 1 188 ? -7.068 10.189 3.193 1.00 89.69 188 GLU A CA 1
ATOM 1477 C C . GLU A 1 188 ? -5.915 9.359 2.609 1.00 89.69 188 GLU A C 1
ATOM 1479 O O . GLU A 1 188 ? -5.261 9.811 1.672 1.00 89.69 188 GLU A O 1
ATOM 1484 N N . CYS A 1 189 ? -5.703 8.129 3.088 1.00 89.75 189 CYS A N 1
ATOM 1485 C CA . CYS A 1 189 ? -4.711 7.210 2.529 1.00 89.75 189 CYS A CA 1
ATOM 1486 C C . CYS A 1 189 ? -5.211 6.413 1.308 1.00 89.75 189 CYS A C 1
ATOM 1488 O O . CYS A 1 189 ? -4.445 6.178 0.371 1.00 89.75 189 CYS A O 1
ATOM 1490 N N . ALA A 1 190 ? -6.490 6.022 1.271 1.00 87.94 190 ALA A N 1
ATOM 1491 C CA . ALA A 1 190 ? -7.055 5.257 0.156 1.00 87.94 190 ALA A CA 1
ATOM 1492 C C . ALA A 1 190 ? -7.186 6.083 -1.140 1.00 87.94 190 ALA A C 1
ATOM 1494 O O . ALA A 1 190 ? -7.068 5.530 -2.236 1.00 87.94 190 ALA A O 1
ATOM 1495 N N . ILE A 1 191 ? -7.397 7.400 -1.033 1.00 90.81 191 ILE A N 1
ATOM 1496 C CA . ILE A 1 191 ? -7.512 8.300 -2.192 1.00 90.81 191 ILE A CA 1
ATOM 1497 C C . ILE A 1 191 ? -6.219 8.316 -3.035 1.00 90.81 191 ILE A C 1
ATOM 1499 O O . ILE A 1 191 ? -6.313 8.046 -4.235 1.00 90.81 191 ILE A O 1
ATOM 1503 N N . PRO A 1 192 ? -5.015 8.557 -2.471 1.00 92.69 192 PRO A N 1
ATOM 1504 C CA . PRO A 1 192 ? -3.755 8.442 -3.203 1.00 92.69 192 PRO A CA 1
ATOM 1505 C C . PRO A 1 192 ? -3.576 7.095 -3.902 1.00 92.69 192 PRO A C 1
ATOM 1507 O O . PRO A 1 192 ? -3.183 7.073 -5.062 1.00 92.69 192 PRO A O 1
ATOM 1510 N N . VAL A 1 193 ? -3.913 5.979 -3.245 1.00 93.12 193 VAL A N 1
ATOM 1511 C CA . VAL A 1 193 ? -3.818 4.641 -3.858 1.00 93.12 193 VAL A CA 1
ATOM 1512 C C . VAL A 1 193 ? -4.704 4.550 -5.102 1.00 93.12 193 VAL A C 1
ATOM 1514 O O . VAL A 1 193 ? -4.245 4.108 -6.155 1.00 93.12 193 VAL A O 1
ATOM 1517 N N . ALA A 1 194 ? -5.958 5.004 -5.013 1.00 91.31 194 ALA A N 1
ATOM 1518 C CA . ALA A 1 194 ? -6.878 5.003 -6.147 1.00 91.31 194 ALA A CA 1
ATOM 1519 C C . ALA A 1 194 ? -6.389 5.918 -7.284 1.00 91.31 194 ALA A C 1
ATOM 1521 O O . ALA A 1 194 ? -6.409 5.512 -8.446 1.00 91.31 194 ALA A O 1
ATOM 1522 N N . LEU A 1 195 ? -5.900 7.119 -6.959 1.00 92.00 195 LEU A N 1
ATOM 1523 C CA . LEU A 1 195 ? -5.351 8.063 -7.936 1.00 92.00 195 LEU A CA 1
ATOM 1524 C C . LEU A 1 195 ? -4.122 7.499 -8.651 1.00 92.00 195 LEU A C 1
ATOM 1526 O O . LEU A 1 195 ? -4.034 7.597 -9.873 1.00 92.00 195 LEU A O 1
ATOM 1530 N N . PHE A 1 196 ? -3.199 6.881 -7.914 1.00 93.31 196 PHE A N 1
ATOM 1531 C CA . PHE A 1 196 ? -2.005 6.284 -8.502 1.00 93.31 196 PHE A CA 1
ATOM 1532 C C . PHE A 1 196 ? -2.347 5.083 -9.381 1.00 93.31 196 PHE A C 1
ATOM 1534 O O . PHE A 1 196 ? -1.770 4.936 -10.452 1.00 93.31 196 PHE A O 1
ATOM 1541 N N . CYS A 1 197 ? -3.335 4.280 -8.982 1.00 90.88 197 CYS A N 1
ATOM 1542 C CA . CYS A 1 197 ? -3.821 3.164 -9.788 1.00 90.88 197 CYS A CA 1
ATOM 1543 C C . CYS A 1 197 ? -4.478 3.642 -11.095 1.00 90.88 197 CYS A C 1
ATOM 1545 O O . CYS A 1 197 ? -4.250 3.064 -12.153 1.00 90.88 197 CYS A O 1
ATOM 1547 N N . MET A 1 198 ? -5.252 4.732 -11.049 1.00 90.19 198 MET A N 1
ATOM 1548 C CA . MET A 1 198 ? -5.795 5.353 -12.262 1.00 90.19 198 MET A CA 1
ATOM 1549 C C . MET A 1 198 ? -4.691 5.946 -13.142 1.00 90.19 198 MET A C 1
ATOM 1551 O O . MET A 1 198 ? -4.740 5.785 -14.357 1.00 90.19 198 MET A O 1
ATOM 1555 N N . GLY A 1 199 ? -3.698 6.613 -12.545 1.00 90.38 199 GLY A N 1
ATOM 1556 C CA . GLY A 1 199 ? -2.546 7.163 -13.261 1.00 90.38 199 GLY A CA 1
ATOM 1557 C C . GLY A 1 199 ? -1.746 6.085 -13.990 1.00 90.38 199 GLY A C 1
ATOM 1558 O O . GLY A 1 199 ? -1.435 6.261 -15.166 1.00 90.38 199 GLY A O 1
ATOM 1559 N N . ASP A 1 200 ? -1.500 4.953 -13.329 1.00 87.75 200 ASP A N 1
ATOM 1560 C CA . ASP A 1 200 ? -0.848 3.780 -13.915 1.00 87.75 200 ASP A CA 1
ATOM 1561 C C . ASP A 1 200 ? -1.619 3.263 -15.141 1.00 87.75 200 ASP A C 1
ATOM 1563 O O . ASP A 1 200 ? -1.067 3.228 -16.238 1.00 87.75 200 ASP A O 1
ATOM 1567 N N . ILE A 1 201 ? -2.929 3.015 -15.009 1.00 87.06 201 ILE A N 1
ATOM 1568 C CA . ILE A 1 201 ? -3.777 2.546 -16.122 1.00 87.06 201 ILE A CA 1
ATOM 1569 C C . ILE A 1 201 ? -3.824 3.553 -17.275 1.00 87.06 201 ILE A C 1
ATOM 1571 O O . ILE A 1 201 ? -3.740 3.172 -18.447 1.00 87.06 201 ILE A O 1
ATOM 1575 N N . ILE A 1 202 ? -3.985 4.844 -16.971 1.00 88.06 202 ILE A N 1
ATOM 1576 C CA . ILE A 1 202 ? -4.036 5.895 -17.992 1.00 88.06 202 ILE A CA 1
ATOM 1577 C C . ILE A 1 202 ? -2.712 5.934 -18.749 1.00 88.06 202 ILE A C 1
ATOM 1579 O O . ILE A 1 202 ? -2.721 5.953 -19.975 1.00 88.06 202 ILE A O 1
ATOM 1583 N N . LEU A 1 203 ? -1.574 5.901 -18.057 1.00 86.62 203 LEU A N 1
ATOM 1584 C CA . LEU A 1 203 ? -0.271 5.900 -18.717 1.00 86.62 203 LEU A CA 1
ATOM 1585 C C . LEU A 1 203 ? -0.024 4.606 -19.487 1.00 86.62 203 LEU A C 1
ATOM 1587 O O . LEU A 1 203 ? 0.485 4.670 -20.601 1.00 86.62 203 LEU A O 1
ATOM 1591 N N . ALA A 1 204 ? -0.442 3.461 -18.954 1.00 81.00 204 ALA A N 1
ATOM 1592 C CA . ALA A 1 204 ? -0.311 2.169 -19.614 1.00 81.00 204 ALA A CA 1
ATOM 1593 C C . ALA A 1 204 ? -1.152 2.064 -20.901 1.00 81.00 204 ALA A C 1
ATOM 1595 O O . ALA A 1 204 ? -0.788 1.317 -21.810 1.00 81.00 204 ALA A O 1
ATOM 1596 N N . THR A 1 205 ? -2.261 2.808 -20.996 1.00 82.50 205 THR A N 1
ATOM 1597 C CA . THR A 1 205 ? -3.175 2.781 -22.153 1.00 82.50 205 THR A CA 1
ATOM 1598 C C . THR A 1 205 ? -2.987 3.943 -23.127 1.00 82.50 205 THR A C 1
ATOM 1600 O O . THR A 1 205 ? -3.135 3.747 -24.333 1.00 82.50 205 THR A O 1
ATOM 1603 N N . ALA A 1 206 ? -2.672 5.144 -22.638 1.00 83.06 206 ALA A N 1
ATOM 1604 C CA . ALA A 1 206 ? -2.642 6.369 -23.436 1.00 83.06 206 ALA A CA 1
ATOM 1605 C C . ALA A 1 206 ? -1.232 6.791 -23.872 1.00 83.06 206 ALA A C 1
ATOM 1607 O O . ALA A 1 206 ? -1.095 7.479 -24.885 1.00 83.06 206 ALA A O 1
ATOM 1608 N N . VAL A 1 207 ? -0.184 6.407 -23.134 1.00 74.75 207 VAL A N 1
ATOM 1609 C CA . VAL A 1 207 ? 1.191 6.843 -23.402 1.00 74.75 207 VAL A CA 1
ATOM 1610 C C . VAL A 1 207 ? 2.040 5.624 -23.767 1.00 74.75 207 VAL A C 1
ATOM 1612 O O . VAL A 1 207 ? 2.200 4.695 -22.986 1.00 74.75 207 VAL A O 1
ATOM 1615 N N . SER A 1 208 ? 2.586 5.630 -24.989 1.00 57.75 208 SER A N 1
ATOM 1616 C CA . SER A 1 208 ? 3.623 4.695 -25.474 1.00 57.75 208 SER A CA 1
ATOM 1617 C C . SER A 1 208 ? 4.689 4.451 -24.381 1.00 57.75 208 SER A C 1
ATOM 1619 O O . SER A 1 208 ? 4.923 5.388 -23.620 1.00 57.75 208 SER A O 1
ATOM 1621 N N . PRO A 1 209 ? 5.312 3.258 -24.242 1.00 61.41 209 PRO A N 1
ATOM 1622 C CA . PRO A 1 209 ? 6.060 2.853 -23.043 1.00 61.41 209 PRO A CA 1
ATOM 1623 C C . PRO A 1 209 ? 7.123 3.874 -22.626 1.00 61.41 209 PRO A C 1
ATOM 1625 O O . PRO A 1 209 ? 8.257 3.878 -23.097 1.00 61.41 209 PRO A O 1
ATOM 1628 N N . THR A 1 210 ? 6.733 4.739 -21.698 1.00 66.88 210 THR A N 1
ATOM 1629 C CA . THR A 1 210 ? 7.589 5.732 -21.063 1.00 66.88 210 THR A CA 1
ATOM 1630 C C . THR A 1 210 ? 7.892 5.262 -19.649 1.00 66.88 210 THR A C 1
ATOM 1632 O O . THR A 1 210 ? 7.057 4.624 -19.002 1.00 66.88 210 THR A O 1
ATOM 1635 N N . GLY A 1 211 ? 9.067 5.625 -19.127 1.00 71.94 211 GLY A N 1
ATOM 1636 C CA . GLY A 1 211 ? 9.437 5.350 -17.733 1.00 71.94 211 GLY A CA 1
ATOM 1637 C C . GLY A 1 211 ? 8.437 5.897 -16.703 1.00 71.94 211 GLY A C 1
ATOM 1638 O O . GLY A 1 211 ? 8.451 5.465 -15.555 1.00 71.94 211 GLY A O 1
ATOM 1639 N N . TRP A 1 212 ? 7.532 6.798 -17.109 1.00 83.44 212 TRP A N 1
ATOM 1640 C CA . TRP A 1 212 ? 6.472 7.355 -16.268 1.00 83.44 212 TRP A CA 1
ATOM 1641 C C . TRP A 1 212 ? 5.509 6.310 -15.718 1.00 83.44 212 TRP A C 1
ATOM 1643 O O . TRP A 1 212 ? 5.016 6.500 -14.615 1.00 83.44 212 TRP A O 1
ATOM 1653 N N . ARG A 1 213 ? 5.262 5.197 -16.418 1.00 84.38 213 ARG A N 1
ATOM 1654 C CA . ARG A 1 213 ? 4.434 4.122 -15.851 1.00 84.38 213 ARG A CA 1
ATOM 1655 C C . ARG A 1 213 ? 5.062 3.549 -14.574 1.00 84.38 213 ARG A C 1
ATOM 1657 O O . ARG A 1 213 ? 4.390 3.436 -13.554 1.00 84.38 213 ARG A O 1
ATOM 1664 N N . GLY A 1 214 ? 6.377 3.310 -14.600 1.00 82.00 214 GLY A N 1
ATOM 1665 C CA . GLY A 1 214 ? 7.128 2.802 -13.448 1.00 82.00 214 GLY A CA 1
ATOM 1666 C C . GLY A 1 214 ? 7.039 3.713 -12.220 1.00 82.00 214 GLY A C 1
ATOM 1667 O O . GLY A 1 214 ? 6.973 3.216 -11.100 1.00 82.00 214 GLY A O 1
ATOM 1668 N N . PHE A 1 215 ? 6.944 5.034 -12.418 1.00 88.69 215 PHE A N 1
ATOM 1669 C CA . PHE A 1 215 ? 6.731 6.000 -11.334 1.00 88.69 215 PHE A CA 1
ATOM 1670 C C . PHE A 1 215 ? 5.458 5.697 -10.531 1.00 88.69 215 PHE A C 1
ATOM 1672 O O . PHE A 1 215 ? 5.479 5.686 -9.297 1.00 88.69 215 PHE A O 1
ATOM 1679 N N . PHE A 1 216 ? 4.350 5.412 -11.220 1.00 90.12 216 PHE A N 1
ATOM 1680 C CA . PHE A 1 216 ? 3.075 5.102 -10.577 1.00 90.12 216 PHE A CA 1
ATOM 1681 C C . PHE A 1 216 ? 3.060 3.687 -10.001 1.00 90.12 216 PHE A C 1
ATOM 1683 O O . PHE A 1 216 ? 2.702 3.518 -8.834 1.00 90.12 216 PHE A O 1
ATOM 1690 N N . GLU A 1 217 ? 3.517 2.701 -10.773 1.00 87.19 217 GLU A N 1
ATOM 1691 C CA . GLU A 1 217 ? 3.559 1.294 -10.363 1.00 87.19 217 GLU A CA 1
ATOM 1692 C C . GLU A 1 217 ? 4.402 1.091 -9.090 1.00 87.19 217 GLU A C 1
ATOM 1694 O O . GLU A 1 217 ? 3.945 0.472 -8.126 1.00 87.19 217 GLU A O 1
ATOM 1699 N N . PHE A 1 218 ? 5.608 1.668 -9.031 1.00 87.94 218 PHE A N 1
ATOM 1700 C CA . PHE A 1 218 ? 6.529 1.466 -7.901 1.00 87.94 218 PHE A CA 1
ATOM 1701 C C . PHE A 1 218 ? 6.056 2.202 -6.647 1.00 87.94 218 PHE A C 1
ATOM 1703 O O . PHE A 1 218 ? 6.336 1.783 -5.522 1.00 87.94 218 PHE A O 1
ATOM 1710 N N . SER A 1 219 ? 5.327 3.301 -6.833 1.00 92.56 219 SER A N 1
ATOM 1711 C CA . SER A 1 219 ? 4.707 4.037 -5.735 1.00 92.56 219 SER A CA 1
ATOM 1712 C C . SER A 1 219 ? 3.498 3.297 -5.175 1.00 92.56 219 SER A C 1
ATOM 1714 O O . SER A 1 219 ? 3.289 3.302 -3.961 1.00 92.56 219 SER A O 1
ATOM 1716 N N . LEU A 1 220 ? 2.724 2.627 -6.035 1.00 92.06 220 LEU A N 1
ATOM 1717 C CA . LEU A 1 220 ? 1.495 1.931 -5.665 1.00 92.06 220 LEU A CA 1
ATOM 1718 C C . LEU A 1 220 ? 1.738 0.899 -4.557 1.00 92.06 220 LEU A C 1
ATOM 1720 O O . LEU A 1 220 ? 1.014 0.891 -3.560 1.00 92.06 220 LEU A O 1
ATOM 1724 N N . SER A 1 221 ? 2.781 0.068 -4.691 1.00 89.88 221 SER A N 1
ATOM 1725 C CA . SER A 1 221 ? 3.108 -0.957 -3.690 1.00 89.88 221 SER A CA 1
ATOM 1726 C C . SER A 1 221 ? 3.359 -0.337 -2.312 1.00 89.88 221 SER A C 1
ATOM 1728 O O . SER A 1 221 ? 2.840 -0.816 -1.307 1.00 89.88 221 SER A O 1
ATOM 1730 N N . ARG A 1 222 ? 4.083 0.786 -2.265 1.00 93.81 222 ARG A N 1
ATOM 1731 C CA . ARG A 1 222 ? 4.407 1.475 -1.012 1.00 93.81 222 ARG A CA 1
ATOM 1732 C C . ARG A 1 222 ? 3.195 2.151 -0.400 1.00 93.81 222 ARG A C 1
ATOM 1734 O O . ARG A 1 222 ? 3.045 2.100 0.817 1.00 93.81 222 ARG A O 1
ATOM 1741 N N . LEU A 1 223 ? 2.331 2.742 -1.227 1.00 94.94 223 LEU A N 1
ATOM 1742 C CA . LEU A 1 223 ? 1.113 3.413 -0.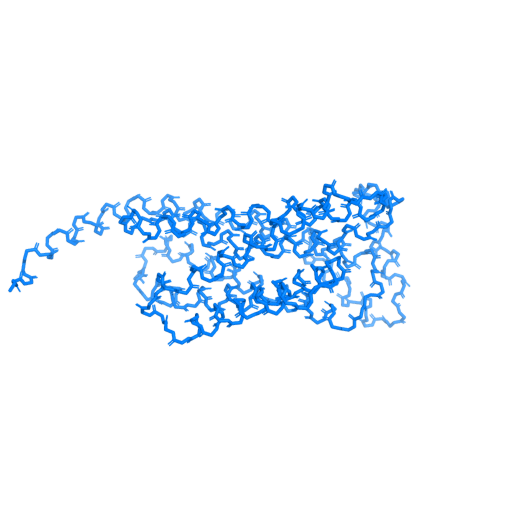775 1.00 94.94 223 LEU A CA 1
ATOM 1743 C C . LEU A 1 223 ? 0.134 2.441 -0.108 1.00 94.94 223 LEU A C 1
ATOM 1745 O O . LEU A 1 223 ? -0.539 2.832 0.846 1.00 94.94 223 LEU A O 1
ATOM 1749 N N . TYR A 1 224 ? 0.073 1.175 -0.536 1.00 94.75 224 TYR A N 1
ATOM 1750 C CA . TYR A 1 224 ? -0.705 0.156 0.176 1.00 94.75 224 TYR A CA 1
ATOM 1751 C C . TYR A 1 224 ? -0.174 -0.082 1.592 1.00 94.75 224 TYR A C 1
ATOM 1753 O O . TYR A 1 224 ? -0.954 -0.062 2.545 1.00 94.75 224 TYR A O 1
ATOM 1761 N N . SER A 1 225 ? 1.139 -0.251 1.748 1.00 95.81 225 SER A N 1
ATOM 1762 C CA . SER A 1 225 ? 1.772 -0.398 3.064 1.00 95.81 225 SER A CA 1
ATOM 1763 C C . SER A 1 225 ? 1.569 0.841 3.929 1.00 95.81 225 SER A C 1
ATOM 1765 O O . SER A 1 225 ? 1.196 0.712 5.094 1.00 95.81 225 SER A O 1
ATOM 1767 N N . THR A 1 226 ? 1.726 2.039 3.355 1.00 95.56 226 THR A N 1
ATOM 1768 C CA . THR A 1 226 ? 1.473 3.308 4.052 1.00 95.56 226 THR A CA 1
ATOM 1769 C C . THR A 1 226 ? 0.031 3.367 4.534 1.00 95.56 226 THR A C 1
ATOM 1771 O O . THR A 1 226 ? -0.211 3.622 5.709 1.00 95.56 226 THR A O 1
ATOM 1774 N N . THR A 1 227 ? -0.926 3.066 3.653 1.00 94.56 227 THR A N 1
ATOM 1775 C CA . THR A 1 227 ? -2.358 3.050 3.976 1.00 94.56 227 THR A CA 1
ATOM 1776 C C . THR A 1 227 ? -2.650 2.074 5.102 1.00 94.56 227 THR A C 1
ATOM 1778 O O . T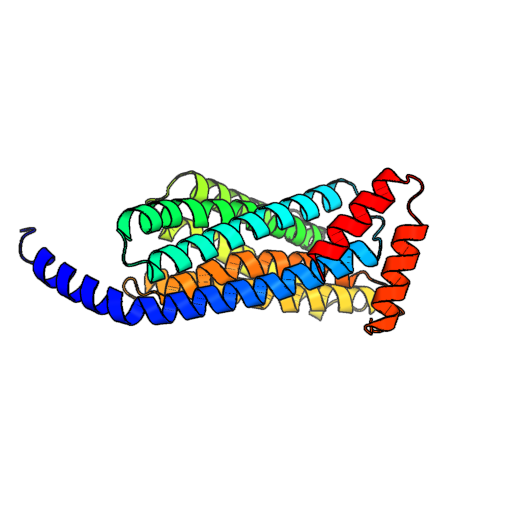HR A 1 227 ? -3.358 2.415 6.051 1.00 94.56 227 THR A O 1
ATOM 1781 N N . PHE A 1 228 ? -2.076 0.874 5.036 1.00 95.31 228 PHE A N 1
ATOM 1782 C CA . PHE A 1 228 ? -2.241 -0.141 6.060 1.00 95.31 228 PHE A CA 1
ATOM 1783 C C . PHE A 1 228 ? -1.681 0.314 7.412 1.00 95.31 228 PHE A C 1
ATOM 1785 O O . PHE A 1 228 ? -2.427 0.348 8.392 1.00 95.31 228 PHE A O 1
ATOM 1792 N N . PHE A 1 229 ? -0.409 0.718 7.476 1.00 95.19 229 PHE A N 1
ATOM 1793 C CA . PHE A 1 229 ? 0.212 1.125 8.735 1.00 95.19 229 PHE A CA 1
ATOM 1794 C C . PHE A 1 229 ? -0.403 2.404 9.308 1.00 95.19 229 PHE A C 1
ATOM 1796 O O . PHE A 1 229 ? -0.651 2.459 10.510 1.00 95.19 229 PHE A O 1
ATOM 1803 N N . ALA A 1 230 ? -0.720 3.399 8.476 1.00 93.62 230 ALA A N 1
ATOM 1804 C CA . ALA A 1 230 ? -1.397 4.618 8.914 1.00 93.62 230 ALA A CA 1
ATOM 1805 C C . ALA A 1 230 ? -2.774 4.301 9.514 1.00 93.62 230 ALA A C 1
ATOM 1807 O O . ALA A 1 230 ? -3.093 4.761 10.610 1.00 93.62 230 ALA A O 1
ATOM 1808 N N . THR A 1 231 ? -3.549 3.433 8.856 1.00 91.62 231 THR A N 1
ATOM 1809 C CA . THR A 1 231 ? -4.849 2.982 9.371 1.00 91.62 231 THR A CA 1
ATOM 1810 C C . THR A 1 231 ? -4.690 2.202 10.679 1.00 91.62 231 THR A C 1
ATOM 1812 O O . THR A 1 231 ? -5.463 2.396 11.615 1.00 91.62 231 THR A O 1
ATOM 1815 N N . LEU A 1 232 ? -3.681 1.331 10.802 1.00 91.81 232 LEU A N 1
ATOM 1816 C CA . LEU A 1 232 ? -3.431 0.622 12.060 1.00 91.81 232 LEU A CA 1
ATOM 1817 C C . LEU A 1 232 ? -3.049 1.581 13.193 1.00 91.81 232 LEU A C 1
ATOM 1819 O O . LEU A 1 232 ? -3.572 1.422 14.298 1.00 91.81 232 LEU A O 1
ATOM 1823 N N . ASN A 1 233 ? -2.178 2.550 12.913 1.00 91.75 233 ASN A N 1
ATOM 1824 C CA . ASN A 1 233 ? -1.635 3.499 13.884 1.00 91.75 233 ASN A CA 1
ATOM 1825 C C . ASN A 1 233 ? -2.644 4.568 14.303 1.00 91.75 233 ASN A C 1
ATOM 1827 O O . ASN A 1 233 ? -2.584 5.039 15.434 1.00 91.75 233 ASN A O 1
ATOM 1831 N N . ALA A 1 234 ? -3.633 4.873 13.459 1.00 88.62 234 ALA A N 1
ATOM 1832 C CA . ALA A 1 234 ? -4.762 5.742 13.791 1.00 88.62 234 ALA A CA 1
ATOM 1833 C C . ALA A 1 234 ? -5.573 5.265 15.011 1.00 88.62 234 ALA A C 1
ATOM 1835 O O . ALA A 1 234 ? -6.354 6.027 15.572 1.00 88.62 234 ALA A O 1
ATOM 1836 N N . ARG A 1 235 ? -5.398 4.003 15.430 1.00 84.81 235 ARG A N 1
ATOM 1837 C CA . ARG A 1 235 ? -6.022 3.432 16.633 1.00 84.81 235 ARG A CA 1
ATOM 1838 C C . ARG A 1 235 ? -5.282 3.788 17.926 1.00 84.81 235 ARG A C 1
ATOM 1840 O O . ARG A 1 235 ? -5.757 3.416 18.999 1.00 84.81 235 ARG A O 1
ATOM 1847 N N . ALA A 1 236 ? -4.110 4.425 17.849 1.00 80.00 236 ALA A N 1
ATOM 1848 C CA . ALA A 1 236 ? -3.378 4.845 19.037 1.00 80.00 236 ALA A CA 1
ATOM 1849 C C . ALA A 1 236 ? -4.226 5.833 19.862 1.00 80.00 236 ALA A C 1
ATOM 1851 O O . ALA A 1 236 ? -4.946 6.655 19.288 1.00 80.00 236 ALA A O 1
ATOM 1852 N N . PRO A 1 237 ? -4.163 5.778 21.206 1.00 69.06 237 PRO A N 1
ATOM 1853 C CA . PRO A 1 237 ? -4.831 6.761 22.050 1.00 69.06 237 PRO A CA 1
ATOM 1854 C C . PRO A 1 237 ? -4.371 8.183 21.698 1.00 69.06 237 PRO A C 1
ATOM 1856 O O . PRO A 1 237 ? -3.178 8.412 21.516 1.00 69.06 237 PRO A O 1
ATOM 1859 N N . LYS A 1 238 ? -5.300 9.150 21.671 1.00 61.91 238 LYS A N 1
ATOM 1860 C CA . LYS A 1 238 ? -5.015 10.580 21.403 1.00 61.91 238 LYS A CA 1
ATOM 1861 C C . LYS A 1 238 ? -4.006 11.210 22.374 1.00 61.91 238 LYS A C 1
ATOM 1863 O O . LYS A 1 238 ? -3.468 12.267 22.083 1.00 61.91 238 LYS A O 1
ATOM 1868 N N . GLU A 1 239 ? -3.776 10.573 23.518 1.00 61.50 239 GLU A N 1
ATOM 1869 C CA . GLU A 1 239 ? -2.820 10.997 24.545 1.00 61.50 239 GLU A CA 1
ATOM 1870 C C . GLU A 1 239 ? -1.393 10.494 24.289 1.00 61.50 239 GLU A C 1
ATOM 1872 O O . GLU A 1 239 ? -0.530 10.679 25.144 1.00 61.50 239 GLU A O 1
ATOM 1877 N N . ALA A 1 240 ? -1.124 9.836 23.154 1.00 57.50 240 ALA A N 1
ATOM 1878 C CA . ALA A 1 240 ? 0.244 9.515 22.774 1.00 57.50 240 ALA A CA 1
ATOM 1879 C C . ALA A 1 240 ? 1.028 10.836 22.639 1.00 57.50 240 ALA A C 1
ATOM 1881 O O . ALA A 1 240 ? 0.683 11.640 21.770 1.00 57.50 240 ALA A O 1
ATOM 1882 N N . PRO A 1 241 ? 2.024 11.106 23.508 1.00 59.25 241 PRO A N 1
ATOM 1883 C CA . PRO A 1 241 ? 2.823 12.317 23.394 1.00 59.25 241 PRO A CA 1
ATOM 1884 C C . PRO A 1 241 ? 3.501 12.335 22.023 1.00 59.25 241 PRO A C 1
ATOM 1886 O O . PRO A 1 241 ? 3.922 11.280 21.537 1.00 59.25 241 PRO A O 1
ATOM 1889 N N . ASP A 1 242 ? 3.607 13.520 21.411 1.00 64.62 242 ASP A N 1
ATOM 1890 C CA . ASP A 1 242 ? 4.465 13.703 20.240 1.00 64.62 242 ASP A CA 1
ATOM 1891 C C . ASP A 1 242 ? 5.840 13.140 20.591 1.00 64.62 242 ASP A C 1
ATOM 1893 O O . ASP A 1 242 ? 6.460 13.538 21.581 1.00 64.62 242 ASP A O 1
ATOM 1897 N N . ILE A 1 243 ? 6.270 12.133 19.833 1.00 65.31 243 ILE A N 1
ATOM 1898 C CA . ILE A 1 243 ? 7.495 11.412 20.146 1.00 65.31 243 ILE A CA 1
ATOM 1899 C C . ILE A 1 243 ? 8.663 12.292 19.705 1.00 65.31 243 ILE A C 1
ATOM 1901 O O . ILE A 1 243 ? 9.147 12.186 18.577 1.00 65.31 243 ILE A O 1
ATOM 1905 N N . ASP A 1 244 ? 9.119 13.173 20.589 1.00 79.94 244 ASP A N 1
ATOM 1906 C CA . ASP A 1 244 ? 10.435 13.777 20.439 1.00 79.94 244 ASP A CA 1
ATOM 1907 C C . ASP A 1 244 ? 11.534 12.710 20.615 1.00 79.94 244 ASP A C 1
ATOM 1909 O O . ASP A 1 244 ? 11.290 11.570 21.024 1.00 79.94 244 ASP A O 1
ATOM 1913 N N . ASN A 1 245 ? 12.771 13.053 20.255 1.00 75.19 245 ASN A N 1
ATOM 1914 C CA . ASN A 1 245 ? 13.883 12.098 20.282 1.00 75.19 245 ASN A CA 1
ATOM 1915 C C . ASN A 1 245 ? 14.136 11.524 21.693 1.00 75.19 245 ASN A C 1
ATOM 1917 O O . ASN A 1 245 ? 14.569 10.379 21.836 1.00 75.19 245 ASN A O 1
ATOM 1921 N N . ASP A 1 246 ? 13.843 12.296 22.739 1.00 80.44 246 ASP A N 1
ATOM 1922 C CA . ASP A 1 246 ? 14.029 11.872 24.126 1.00 80.44 246 ASP A CA 1
ATOM 1923 C C . ASP A 1 246 ? 12.901 10.931 24.573 1.00 80.44 246 ASP A C 1
ATOM 1925 O O . ASP A 1 246 ? 13.164 9.871 25.143 1.00 80.44 246 ASP A O 1
ATOM 1929 N N . THR A 1 247 ? 11.657 11.230 24.208 1.00 77.81 247 THR A N 1
ATOM 1930 C CA . THR A 1 247 ? 10.490 10.360 24.394 1.00 77.81 247 THR A CA 1
ATOM 1931 C C . THR A 1 247 ? 10.665 9.059 23.623 1.00 77.81 247 THR A C 1
ATOM 1933 O O . THR A 1 247 ? 10.353 7.993 24.154 1.00 77.81 247 THR A O 1
ATOM 1936 N N . PHE A 1 248 ? 11.229 9.104 22.411 1.00 74.75 248 PHE A N 1
ATOM 1937 C CA . PHE A 1 248 ? 11.572 7.909 21.641 1.00 74.75 248 PHE A CA 1
ATOM 1938 C C . PHE A 1 248 ? 12.543 7.019 22.418 1.00 74.75 248 PHE A C 1
ATOM 1940 O O . PHE A 1 248 ? 12.264 5.836 22.618 1.00 74.75 248 PHE A O 1
ATOM 1947 N N . LYS A 1 249 ? 13.652 7.586 22.911 1.00 79.12 249 LYS A N 1
ATOM 1948 C CA . LYS A 1 249 ? 14.631 6.849 23.725 1.00 79.12 249 LYS A CA 1
ATOM 1949 C C . LYS A 1 249 ? 13.990 6.253 24.973 1.00 79.12 249 LYS A C 1
ATOM 1951 O O . LYS A 1 249 ? 14.193 5.073 25.244 1.00 79.12 249 LYS A O 1
ATOM 1956 N N . VAL A 1 250 ? 13.159 7.016 25.681 1.00 82.62 250 VAL A N 1
ATOM 1957 C CA . VAL A 1 250 ? 12.449 6.536 26.877 1.00 82.62 250 VAL A CA 1
ATOM 1958 C C . VAL A 1 250 ? 11.478 5.401 26.537 1.00 82.62 250 VAL A C 1
ATOM 1960 O O . VAL A 1 250 ? 11.426 4.404 27.257 1.00 82.62 250 VAL A O 1
ATOM 1963 N N . LEU A 1 251 ? 10.723 5.499 25.439 1.00 76.94 251 LEU A N 1
ATOM 1964 C CA . LEU A 1 251 ? 9.824 4.432 24.983 1.00 76.94 251 LEU A CA 1
ATOM 1965 C C . LEU A 1 251 ? 10.599 3.173 24.592 1.00 76.94 251 LEU A C 1
ATOM 1967 O O . LEU A 1 251 ? 10.168 2.066 24.918 1.00 76.94 251 LEU A O 1
ATOM 1971 N N . VAL A 1 252 ? 11.752 3.337 23.944 1.00 77.88 252 VAL A N 1
ATOM 1972 C CA . VAL A 1 252 ? 12.666 2.246 23.600 1.00 77.88 252 VAL A CA 1
ATOM 1973 C C . VAL A 1 252 ? 13.211 1.570 24.854 1.00 77.88 252 VAL A C 1
ATOM 1975 O O . VAL A 1 252 ? 13.123 0.348 24.976 1.00 77.88 252 VAL A O 1
ATOM 1978 N N . GLU A 1 253 ? 13.717 2.334 25.818 1.00 84.50 253 GLU A N 1
ATOM 1979 C CA . GLU A 1 253 ? 14.220 1.799 27.084 1.00 84.50 253 GLU A CA 1
ATOM 1980 C C . GLU A 1 253 ? 13.117 1.092 27.868 1.00 84.50 253 GLU A C 1
ATOM 1982 O O . GLU A 1 253 ? 13.303 -0.038 28.323 1.00 84.50 253 GLU A O 1
ATOM 1987 N N . LYS A 1 254 ? 11.928 1.698 27.944 1.00 84.25 254 LYS A N 1
ATOM 1988 C CA . LYS A 1 254 ? 10.744 1.086 28.551 1.00 84.25 254 LYS A CA 1
ATOM 1989 C C . LYS A 1 254 ? 10.354 -0.203 27.830 1.00 84.25 254 LYS A C 1
ATOM 1991 O O . LYS A 1 254 ? 9.974 -1.175 28.486 1.00 84.25 254 LYS A O 1
ATOM 1996 N N . ARG A 1 255 ? 10.470 -0.248 26.498 1.00 77.19 255 ARG A N 1
ATOM 1997 C CA . ARG A 1 255 ? 10.183 -1.448 25.707 1.00 77.19 255 ARG A CA 1
ATOM 1998 C C . ARG A 1 255 ? 11.168 -2.562 26.028 1.00 77.19 255 ARG A C 1
ATOM 2000 O O . ARG A 1 255 ? 10.730 -3.666 26.343 1.00 77.19 255 ARG A O 1
ATOM 2007 N N . VAL A 1 256 ? 12.463 -2.263 26.017 1.00 82.62 256 VAL A N 1
ATOM 2008 C CA . VAL A 1 256 ? 13.520 -3.213 26.386 1.00 82.62 256 VAL A CA 1
ATOM 2009 C C . VAL A 1 256 ? 13.349 -3.682 27.837 1.00 82.62 256 VAL A C 1
ATOM 2011 O O . VAL A 1 256 ? 13.547 -4.858 28.125 1.00 82.62 256 VAL A O 1
ATOM 2014 N N . ALA A 1 257 ? 12.923 -2.809 28.751 1.00 85.06 257 ALA A N 1
ATOM 2015 C CA . ALA A 1 257 ? 12.657 -3.178 30.139 1.00 85.06 257 ALA A CA 1
ATOM 2016 C C . ALA A 1 257 ? 11.427 -4.092 30.302 1.00 85.06 257 ALA A C 1
ATOM 2018 O O . ALA A 1 257 ? 11.392 -4.892 31.233 1.00 85.06 257 ALA A O 1
ATOM 2019 N N . SER A 1 258 ? 10.435 -3.991 29.408 1.00 84.81 258 SER A N 1
ATOM 2020 C CA . SER A 1 258 ? 9.191 -4.776 29.469 1.00 84.81 258 SER A CA 1
ATOM 2021 C C . SER A 1 258 ? 9.305 -6.214 28.952 1.00 84.81 258 SER A C 1
ATOM 2023 O O . SER A 1 258 ? 8.403 -7.011 29.197 1.00 84.81 258 SER A O 1
ATOM 2025 N N . CYS A 1 259 ? 10.376 -6.542 28.228 1.00 82.19 259 CYS A N 1
ATOM 2026 C CA . CYS A 1 259 ? 10.633 -7.897 27.753 1.00 82.19 259 CYS A CA 1
ATOM 2027 C C . CYS A 1 259 ? 11.059 -8.790 28.928 1.00 82.19 259 CYS A C 1
ATOM 2029 O O . CYS A 1 259 ? 12.010 -8.469 29.645 1.00 82.19 259 CYS A O 1
ATOM 2031 N N . GLU A 1 260 ? 10.372 -9.917 29.117 1.00 84.38 260 GLU A N 1
ATOM 2032 C CA . GLU A 1 260 ? 10.640 -10.836 30.232 1.00 84.38 260 GLU A CA 1
ATOM 2033 C C . GLU A 1 260 ? 11.917 -11.658 29.999 1.00 84.38 260 GLU A C 1
ATOM 2035 O O . GLU A 1 260 ? 12.651 -11.951 30.942 1.00 84.38 260 GLU A O 1
ATOM 2040 N N . SER A 1 261 ? 12.226 -11.979 28.737 1.00 91.44 261 SER A N 1
ATOM 2041 C CA . SER A 1 261 ? 13.409 -12.754 28.349 1.00 91.44 261 SER A CA 1
ATOM 2042 C C . SER A 1 261 ? 14.577 -11.859 27.926 1.00 91.44 261 SER A C 1
ATOM 2044 O O . SER A 1 261 ? 14.420 -10.934 27.129 1.00 91.44 261 SER A O 1
ATOM 2046 N N . GLU A 1 262 ? 15.791 -12.176 28.387 1.00 88.44 262 GLU A N 1
ATOM 2047 C CA . GLU A 1 262 ? 17.025 -11.519 27.924 1.00 88.44 262 GLU A CA 1
ATOM 2048 C C . GLU A 1 262 ? 17.272 -11.703 26.419 1.00 88.44 262 GLU A C 1
ATOM 2050 O O . GLU A 1 262 ? 17.868 -10.841 25.772 1.00 88.44 262 GLU A O 1
ATOM 2055 N N . GLU A 1 263 ? 16.786 -12.797 25.837 1.00 84.94 263 GLU A N 1
ATOM 2056 C CA . GLU A 1 263 ? 16.890 -13.042 24.398 1.00 84.94 263 GLU A CA 1
ATOM 2057 C C . GLU A 1 263 ? 15.986 -12.083 23.611 1.00 84.94 263 GLU A C 1
ATOM 2059 O O . GLU A 1 263 ? 16.420 -11.468 22.635 1.00 84.94 263 GLU A O 1
ATOM 2064 N N . GLU A 1 264 ? 14.773 -11.840 24.116 1.00 77.81 264 GLU A N 1
ATOM 2065 C CA . GLU A 1 264 ? 13.840 -10.858 23.560 1.00 77.81 264 GLU A CA 1
ATOM 2066 C C . GLU A 1 264 ? 14.397 -9.431 23.686 1.00 77.81 264 GLU A C 1
ATOM 2068 O O . GLU A 1 264 ? 14.298 -8.638 22.745 1.00 77.81 264 GLU A O 1
ATOM 2073 N N . LYS A 1 265 ? 15.078 -9.112 24.797 1.00 82.50 265 LYS A N 1
ATOM 2074 C CA . LYS A 1 265 ? 15.776 -7.826 24.967 1.00 82.50 265 LYS A CA 1
ATOM 2075 C C . LYS A 1 265 ? 16.890 -7.633 23.948 1.00 82.50 265 LYS A C 1
ATOM 2077 O O . LYS A 1 265 ? 17.020 -6.534 23.406 1.00 82.50 265 LYS A O 1
ATOM 2082 N N . ARG A 1 266 ? 17.704 -8.663 23.690 1.00 83.19 266 ARG A N 1
ATOM 2083 C CA . ARG A 1 266 ? 18.781 -8.593 22.686 1.00 83.19 266 ARG A CA 1
ATOM 2084 C C . ARG A 1 266 ? 18.219 -8.439 21.282 1.00 83.19 266 ARG A C 1
ATOM 2086 O O . ARG A 1 266 ? 18.682 -7.561 20.562 1.00 83.19 266 ARG A O 1
ATOM 2093 N N . ALA A 1 267 ? 17.206 -9.229 20.923 1.00 75.62 267 ALA A N 1
ATOM 2094 C CA . ALA A 1 267 ? 16.542 -9.125 19.628 1.00 75.62 267 ALA A CA 1
ATOM 2095 C C . ALA A 1 267 ? 15.931 -7.730 19.428 1.00 75.62 267 ALA A C 1
ATOM 2097 O O . ALA A 1 267 ? 16.161 -7.094 18.404 1.00 75.62 267 ALA A O 1
ATOM 2098 N N . THR A 1 268 ? 15.240 -7.210 20.446 1.00 75.12 268 THR A N 1
ATOM 2099 C CA . THR A 1 268 ? 14.636 -5.872 20.415 1.00 75.12 268 THR A CA 1
ATOM 2100 C C . THR A 1 268 ? 15.696 -4.786 20.229 1.00 75.12 268 THR A C 1
ATOM 2102 O O . THR A 1 268 ? 15.542 -3.934 19.357 1.00 75.12 268 THR A O 1
ATOM 2105 N N . ARG A 1 269 ? 16.810 -4.841 20.976 1.00 80.69 269 ARG A N 1
ATOM 2106 C CA . ARG A 1 269 ? 17.924 -3.891 20.807 1.00 80.69 269 ARG A CA 1
ATOM 2107 C C . ARG A 1 269 ? 18.580 -3.991 19.432 1.00 80.69 269 ARG A C 1
ATOM 2109 O O . ARG A 1 269 ? 18.871 -2.953 18.854 1.00 80.69 269 ARG A O 1
ATOM 2116 N N . ALA A 1 270 ? 18.783 -5.201 18.910 1.00 77.38 270 ALA A N 1
ATOM 2117 C CA . ALA A 1 270 ? 19.381 -5.410 17.593 1.00 77.38 270 ALA A CA 1
ATOM 2118 C C . ALA A 1 270 ? 18.503 -4.829 16.475 1.00 77.38 270 ALA A C 1
ATOM 2120 O O . ALA A 1 270 ? 18.995 -4.105 15.612 1.00 77.38 270 ALA A O 1
ATOM 2121 N N . VAL A 1 271 ? 17.192 -5.081 16.533 1.00 67.31 271 VAL A N 1
ATOM 2122 C CA . VAL A 1 271 ? 16.224 -4.503 15.593 1.00 67.31 271 VAL A CA 1
ATOM 2123 C C . VAL A 1 271 ? 16.239 -2.978 15.684 1.00 67.31 271 VAL A C 1
ATOM 2125 O O . VAL A 1 271 ? 16.338 -2.313 14.661 1.00 67.31 271 VAL A O 1
ATOM 2128 N N . LEU A 1 272 ? 16.228 -2.415 16.893 1.00 69.31 272 LEU A N 1
ATOM 2129 C CA . LEU A 1 272 ? 16.281 -0.965 17.095 1.00 69.31 272 LEU A CA 1
ATOM 2130 C C . LEU A 1 272 ? 17.586 -0.328 16.610 1.00 69.31 272 LEU A C 1
ATOM 2132 O O . LEU A 1 272 ? 17.536 0.741 16.016 1.00 69.31 272 LEU A O 1
ATOM 2136 N N . SER A 1 273 ? 18.733 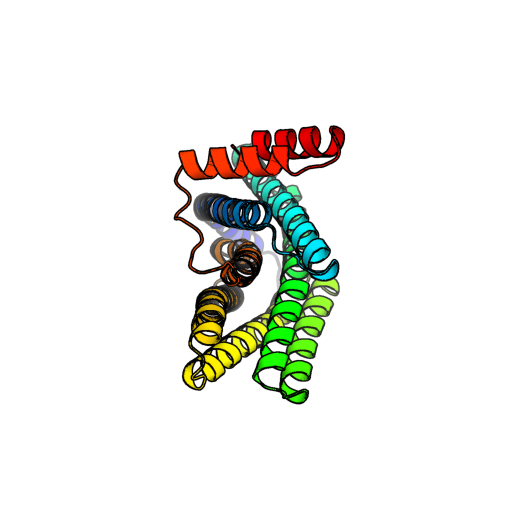-0.983 16.798 1.00 75.06 273 SER A N 1
ATOM 2137 C CA . SER A 1 273 ? 20.019 -0.489 16.288 1.00 75.06 273 SER A CA 1
ATOM 2138 C C . SER A 1 273 ? 20.143 -0.539 14.766 1.00 75.06 273 SER A C 1
ATOM 2140 O O . SER A 1 273 ? 21.022 0.104 14.216 1.00 75.06 273 SER A O 1
ATOM 2142 N N . LEU A 1 274 ? 19.301 -1.323 14.088 1.00 61.97 274 LEU A N 1
ATOM 2143 C CA . LEU A 1 274 ? 19.227 -1.335 12.625 1.00 61.97 274 LEU A CA 1
ATOM 2144 C C . LEU A 1 274 ? 18.285 -0.251 12.083 1.00 61.97 274 LEU A C 1
ATOM 2146 O O . LEU A 1 274 ? 18.300 0.020 10.886 1.00 61.97 274 LEU A O 1
ATOM 2150 N N . LEU A 1 275 ? 17.438 0.318 12.943 1.00 55.88 275 LEU A N 1
ATOM 2151 C CA . LEU A 1 275 ? 16.414 1.298 12.581 1.00 55.88 275 LEU A CA 1
ATOM 2152 C C . LEU A 1 275 ? 16.831 2.747 12.887 1.00 55.88 275 LEU A C 1
ATOM 2154 O O . LEU A 1 275 ? 16.196 3.662 12.364 1.00 55.88 275 LEU A O 1
ATOM 2158 N N . LEU A 1 276 ? 17.855 2.941 13.727 1.00 60.66 276 LEU A N 1
ATOM 2159 C CA . LEU A 1 276 ? 18.473 4.225 14.090 1.00 60.66 276 LEU A CA 1
ATOM 2160 C C . LEU A 1 276 ? 19.819 4.395 13.383 1.00 60.66 276 LEU A C 1
ATOM 2162 O O . LEU A 1 276 ? 20.093 5.529 12.936 1.00 60.66 276 LEU A O 1
#

Sequence (276 aa):
MSWTGDACSMKVYMEAVENTCAGIMTLTAQQSFLLFGINASLFIYYVLHRFRDSWSILCLVTWISIVELFMTATHASLLFEQLSLHNTTFALAWTANTIPLITVSLSLPVQLFLIRRVNELSKSLVLTGLLGFLSLFSAIMSFGTTRLALAYEWPAAICNLGIAASLFWYLTNEKDVSLDQFLRIATECAIPVALFCMGDIILATAVSPTGWRGFFEFSLSRLYSTTFFATLNARAPKEAPDIDNDTFKVLVEKRVASCESEEEKRATRAVLSLLL

pLDDT: mean 82.49, std 14.24, range [34.62, 97.69]

Foldseek 3Di:
DDPPVVVVVVVVVVVVQLVQLLVLLVVLLVLLVVLLLLLLVLLLLVVLLPDPDDPVLVVLSVQLVVLSVVLNVLSVVLNVLSVVPPDNPVSVVVCLLVLLLSLLSQQLVLLLVLLVVLCVQVVDPVLSVQLNCLSVQLNCVSVPDSPPVLPSLVSVLVSLVSSLVSLVVSLVVDPDPLVNQLSVLLNVLSVLLSVLSVQLNCCVPPPDDHSSNSSSSSVNSSSSSSSSSSSVSSPRPPPPPPCDVVNVVVSLVVVLVPDPDPVVSVVSVVVVVVSD

Organism: NCBI:txid1076256

Radius of gyration: 21.23 Å; chains: 1; bounding box: 50×30×74 Å

=== Feature glossary ===
Legend for the data blocks above and below:

— What the protein is —

The amino-acid sequence is the protein's primary structure: the linear order of residues from the N-terminus to the C-terminus, written in one-letter code. Everything else here — the 3D coordinates, the secondary structure, the domain annotations — is ultimately a consequence of this string.

Functional annotations link the protein to curated databases. InterPro entries identify conserved domains and families by matching the sequence against member-database signatures (Pfam, PROSITE, CDD, …). Gene Ontology (GO) terms describe molecular function, biological process, and cellular component in a controlled vocabulary. CATH places the structure in a hierarchical fold classification (Class/Architecture/Topology/Homologous-superfamily). The organism is the source species.

— Where its atoms are —

Atomic coordinates in PDBx/mmCIF format — the same representation the Protein Data Bank distributes. Each line of the _atom_site loop places one backbone atom in Cartesian space (units: ångströms, origin: arbitrary).

The six renders are orthographic views along the three Cartesian axes in both directions. Representation (cartoon, sticks, or surface) and color scheme (sequence-rainbow or by-chain) vary across proteins so the training set covers all the common visualization conventions.

— Local backbone conformation —

Eight-state secondary structure (DSSP): H is the canonical α-helix, G the tighter 3₁₀-helix, I the wider π-helix; E/B are β-structure, T and S are turns and bends, and '-' is everything else. DSSP derives these from the pattern of main-chain N–H···O=C hydrogen bonds, not from the sequence.

Three-state secondary structure (P-SEA) collapses the eight DSSP classes into helix (a), strand (b), and coil (c). P-SEA assigns these from Cα geometry alone — distances and angles — without requiring backbone oxygens, so it works on any Cα trace.

φ (phi) and ψ (psi) are the two rotatable backbone dihedrals per residue: φ is the C(i-1)–N–Cα–C torsion, ψ is the N–Cα–C–N(i+1) torsion, both in degrees on (−180°, 180°]. α-helical residues cluster near (−60°, −45°); β-strand residues near (−120°, +130°). A Ra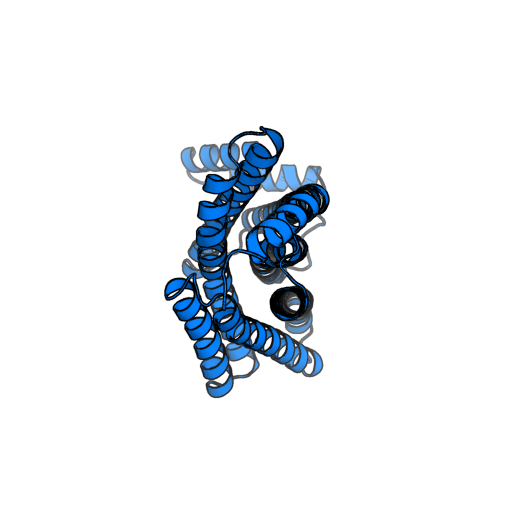machandran plot is simply a scatter of (φ, ψ) for every residue.

— Global shape and packing —

The geometric summary reports three shape descriptors. Rg (radius of gyration) measures how spread out the Cα atoms are about their centre of mass; compact globular proteins have small Rg, elongated or unfolded ones large. Cα contacts (<8 Å, |i−j|>4) count long-range residue pairs in spatial proximity — high for tightly packed folds, near zero for rods or random coil. The bounding-box extents give the protein's footprint along x, y, z in Å.

SASA measures how much of the protein is reachable by solvent. It is computed by rolling a water-sized probe over the atomic surface and summing the exposed area (Å²). Per-residue SASA distinguishes core (buried, low SASA) from surface (exposed, high SASA) residues; total SASA is a whole-molecule size measure.

Plot images: a contact map (which residues are close in 3D, as an N×N binary image), a Ramachandran scatter (backbone torsion angles, revealing secondary-structure composition at a glance), and — for AlphaFold structures — a PAE heatmap (pairwise prediction confidence).

— Structural neighborhood —

A 3Di character summarizes, for each residue, the relative orientation of the Cα frame of its nearest spatial neighbor. Because it encodes fold topology rather than chemistry, 3Di alignments detect remote structural similarity that sequence alignment misses.

The Foldseek neighbor list gives the closest experimentally determined structures in the PDB, ranked by structural alignment. TM-score near 1 means near-identical fold; near 0.3 means only rough topology match. This is how one finds what a novel AlphaFold prediction most resembles in the solved-structure universe.

— Confidence and disorder —

For AlphaFold models, the B-factor field carries pLDDT — the model's own estimate of local accuracy on a 0–100 scale. Regions with pLDDT<50 should be treated as essentially unmodeled; they often correspond to intrinsically disordered segments.

Crystallographic B-factors measure how much each atom's electron density is smeared out, in Å². They rise in mobile loops and surface residues and fall in the buried interior. In AlphaFold models this column is repurposed to hold pLDDT instead.

Predicted Aligned Error (PAE) is an AlphaFold confidence matrix: entry (i, j) is the expected error in the position of residue j, in ångströms, when the prediction is superimposed on the true structure at residue i. Low PAE within a block of residues means that block is internally rigid and well-predicted; high PAE between two blocks means their relative placement is uncertain even if each block individually is confident.